Protein AF-A0A8T6M4G2-F1 (afdb_monomer_lite)

Radius of gyration: 35.16 Å; chains: 1; bounding box: 65×29×89 Å

Sequence (203 aa):
MITLGFVFIIIISFILHIFVYIFGGRGFEKTLTAVVIGMTPTAILGQIPLVGIFAGLYGLILEIVGVSKLHKFSIIRSIAVVLIPLIILGLIIGALIAATALLYLSSINSINELTSSTISIIDASCINGKITLIISNTGTSDIADGGIKVFIDGSLSDDYGTLDPINSQSNKVAVGITSYDSGKHIVTVTSSSNSEDRIVYCD

pLDDT: mean 86.44, std 9.25, range [54.62, 96.38]

Secondary structure (DSSP, 8-state):
-HHHHHHHHHHHHHHHHHHHHHTT---HHHHHHHHHHHHHHHHHHTTSTTHHHHHHHHHHHHHHHHHHHHHT--HHHHHHHHHHHHHHHHHHHHHHHHHHHHHHHHHHHHHHTS----EEEEEEEEETTEEEEEEEE-SSS-B-TT--EEEETTEEPGGG-SPPPB-TT-EEEEE-SSPPPSEEEEEEEE-SS-EEEEEEEE-

Foldseek 3Di:
DVVVVVVVLLVVLVLLVVLCVVVVFDDSVLSSVLSCQLCVLLVPQVVPPPSNVVSNVVSLVSSLVSSCVSRVNDSVSSCCSSVVSVVVVVVVVVVVVVVVVVVVVVVVVVVVVQQAQDKDWPDWEADQQKIKTKMFRCGPAKQAFPQKWKDKQNHTACQQPRPHIAGHRGIDMTIGPDGHDFAKIWIWMDGPHDIDIDIYGYD

Structure (mmCIF, N/CA/C/O backbone):
data_AF-A0A8T6M4G2-F1
#
_entry.id   AF-A0A8T6M4G2-F1
#
loop_
_atom_site.group_PDB
_atom_site.id
_atom_site.type_symbol
_atom_site.label_atom_id
_atom_site.label_alt_id
_atom_site.label_comp_id
_atom_site.label_asym_id
_atom_site.label_entity_id
_atom_site.label_seq_id
_atom_site.pdbx_PDB_ins_code
_atom_site.Cartn_x
_atom_site.Cartn_y
_atom_site.Cartn_z
_atom_site.occupancy
_atom_site.B_iso_or_equiv
_atom_site.auth_seq_id
_atom_site.auth_comp_id
_atom_site.auth_asym_id
_atom_site.auth_atom_id
_atom_site.pdbx_PDB_model_num
ATOM 1 N N . MET A 1 1 ? -7.392 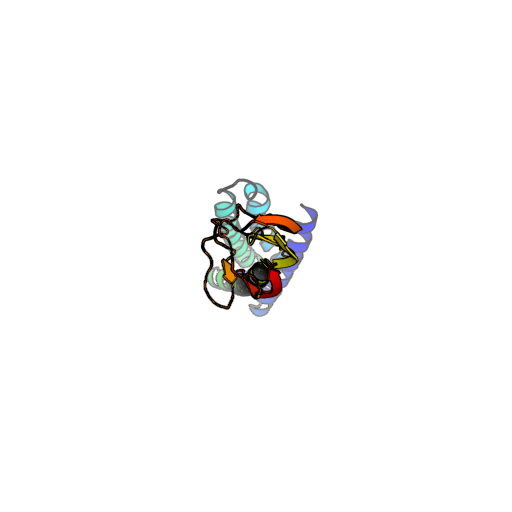18.427 11.007 1.00 59.84 1 MET A N 1
ATOM 2 C CA . MET A 1 1 ? -7.176 17.035 11.468 1.00 59.84 1 MET A CA 1
ATOM 3 C C . MET A 1 1 ? -8.091 16.605 12.625 1.00 59.84 1 MET A C 1
ATOM 5 O O . MET A 1 1 ? -8.190 15.414 12.863 1.00 59.84 1 MET A O 1
ATOM 9 N N . ILE A 1 2 ? -8.802 17.516 13.314 1.00 58.97 2 ILE A N 1
ATOM 10 C CA . ILE A 1 2 ? -9.683 17.154 14.449 1.00 58.97 2 ILE A CA 1
ATOM 11 C C . ILE A 1 2 ? -11.100 16.739 13.991 1.00 58.97 2 ILE A C 1
ATOM 13 O O . ILE A 1 2 ? -11.679 15.807 14.537 1.00 58.97 2 ILE A O 1
ATOM 17 N N . THR A 1 3 ? -11.640 17.350 12.931 1.00 56.69 3 THR A N 1
ATOM 18 C CA . THR A 1 3 ? -12.984 17.039 12.395 1.00 56.69 3 THR A CA 1
ATOM 19 C C . THR A 1 3 ? -13.111 15.618 11.840 1.00 56.69 3 THR A C 1
ATOM 21 O O . THR A 1 3 ? -14.126 14.966 12.071 1.00 56.69 3 THR A O 1
ATOM 24 N N . LEU A 1 4 ? -12.067 15.103 11.179 1.00 60.84 4 LEU A N 1
ATOM 25 C CA . LEU A 1 4 ? -12.034 13.719 10.685 1.00 60.84 4 LEU A CA 1
ATOM 26 C C . LEU A 1 4 ? -12.082 12.699 11.841 1.00 60.84 4 LEU A C 1
ATOM 28 O O . LEU A 1 4 ? -12.707 11.649 11.717 1.00 60.84 4 LEU A O 1
ATOM 32 N N . GLY A 1 5 ? -11.474 13.036 12.986 1.00 75.12 5 GLY A N 1
ATOM 33 C CA . GLY A 1 5 ? -11.445 12.181 14.174 1.00 75.12 5 GLY A CA 1
ATOM 34 C C . GLY A 1 5 ? -12.822 11.976 14.805 1.00 75.12 5 GLY A C 1
ATOM 35 O O . GLY A 1 5 ? -13.145 10.863 15.208 1.00 75.12 5 GLY A O 1
ATOM 36 N N . PHE A 1 6 ? -13.673 13.006 14.823 1.00 82.25 6 PHE A N 1
ATOM 37 C CA . PHE A 1 6 ? -15.031 12.894 15.372 1.00 82.25 6 PHE A CA 1
ATOM 38 C C . PHE A 1 6 ? -15.922 11.950 14.563 1.00 82.25 6 PHE A C 1
ATOM 40 O O . PHE A 1 6 ? -16.613 11.113 15.142 1.00 82.25 6 PHE A O 1
ATOM 47 N N . VAL A 1 7 ? -15.874 12.041 13.230 1.00 87.56 7 VAL A N 1
ATOM 48 C CA . VAL A 1 7 ? -16.623 11.128 12.352 1.00 87.56 7 VAL A CA 1
ATOM 49 C C . VAL A 1 7 ? -16.155 9.688 12.571 1.00 87.56 7 VAL A C 1
ATOM 51 O O . VAL A 1 7 ? -16.970 8.776 12.700 1.00 87.56 7 VAL A O 1
ATOM 54 N N . PHE A 1 8 ? -14.843 9.491 12.692 1.00 85.31 8 PHE A N 1
ATOM 55 C CA . PHE A 1 8 ? -14.253 8.175 12.906 1.00 85.31 8 PHE A CA 1
ATOM 56 C C . PHE A 1 8 ? -14.655 7.551 14.251 1.00 85.31 8 PHE A C 1
ATOM 58 O O . PHE A 1 8 ? -15.010 6.374 14.291 1.00 85.31 8 PHE A O 1
ATOM 65 N N . ILE A 1 9 ? -14.698 8.342 15.332 1.00 90.38 9 ILE A N 1
ATOM 66 C CA . ILE A 1 9 ? -15.181 7.899 16.652 1.00 90.38 9 ILE A CA 1
ATOM 67 C C . ILE A 1 9 ? -16.617 7.372 16.562 1.00 90.38 9 ILE A C 1
ATOM 69 O O . ILE A 1 9 ? -16.923 6.328 17.138 1.00 90.38 9 ILE A O 1
ATOM 73 N N . ILE A 1 10 ? -17.499 8.062 15.832 1.00 92.31 10 ILE A N 1
ATOM 74 C CA . ILE A 1 10 ? -18.898 7.642 15.675 1.00 92.31 10 ILE A CA 1
ATOM 75 C C . ILE A 1 10 ? -18.979 6.320 14.903 1.00 92.31 10 ILE A C 1
ATOM 77 O O . ILE A 1 10 ? -19.685 5.410 15.337 1.00 92.31 10 ILE A O 1
ATOM 81 N N . ILE A 1 11 ? -18.232 6.189 13.803 1.00 92.50 11 ILE A N 1
ATOM 82 C CA . ILE A 1 11 ? -18.207 4.966 12.985 1.00 92.50 11 ILE A CA 1
ATOM 83 C C . ILE A 1 11 ? -17.685 3.778 13.801 1.00 92.50 11 ILE A C 1
ATOM 85 O O . ILE A 1 11 ? -18.340 2.737 13.842 1.00 92.50 11 ILE A O 1
ATOM 89 N N . ILE A 1 12 ? -16.555 3.933 14.502 1.00 90.94 12 ILE A N 1
ATOM 90 C CA . ILE A 1 12 ? -16.005 2.880 15.371 1.00 90.94 12 ILE A CA 1
ATOM 91 C C . ILE A 1 12 ? -17.000 2.515 16.465 1.00 90.94 12 ILE A C 1
ATOM 93 O O . ILE A 1 12 ? -17.257 1.335 16.691 1.00 90.94 12 ILE A O 1
ATOM 97 N N . SER A 1 13 ? -17.597 3.514 17.117 1.00 93.75 13 SER A N 1
ATOM 98 C CA . SER A 1 13 ? -18.584 3.280 18.172 1.00 93.75 13 SER A CA 1
ATOM 99 C C . SER A 1 13 ? -19.785 2.507 17.652 1.00 93.75 13 SER A C 1
ATOM 101 O O . SER A 1 13 ? -20.299 1.645 18.356 1.00 93.75 13 SER A O 1
ATOM 103 N N . PHE A 1 14 ? -20.223 2.781 16.422 1.00 95.56 14 PHE A N 1
ATOM 104 C CA . PHE A 1 14 ? -21.317 2.057 15.787 1.00 95.56 14 PHE A CA 1
ATOM 105 C C . PHE A 1 14 ? -20.944 0.604 15.501 1.00 95.56 14 PHE A C 1
ATOM 107 O O . PHE A 1 14 ? -21.685 -0.298 15.890 1.00 95.56 14 PHE A O 1
ATOM 114 N N . ILE A 1 15 ? -19.771 0.368 14.908 1.00 94.00 15 ILE A N 1
ATOM 115 C CA . ILE A 1 15 ? -19.264 -0.984 14.644 1.00 94.00 15 ILE A CA 1
ATOM 116 C C . ILE A 1 15 ? -19.148 -1.760 15.956 1.00 94.00 15 ILE A C 1
ATOM 118 O O . ILE A 1 15 ? -19.744 -2.825 16.084 1.00 94.00 15 ILE A O 1
ATOM 122 N N . LEU A 1 16 ? -18.465 -1.210 16.962 1.00 94.12 16 LEU A N 1
ATOM 123 C CA . LEU A 1 16 ? -18.336 -1.844 18.272 1.00 94.12 16 LEU A CA 1
ATOM 124 C C . LEU A 1 16 ? -19.707 -2.084 18.916 1.00 94.12 16 LEU A C 1
ATOM 126 O O . LEU A 1 16 ? -19.918 -3.129 19.532 1.00 94.12 16 LEU A O 1
ATOM 130 N N . HIS A 1 17 ? -20.663 -1.165 18.746 1.00 96.06 17 HIS A N 1
ATOM 131 C CA . HIS A 1 17 ? -22.004 -1.324 19.300 1.00 96.06 17 HIS A CA 1
ATOM 132 C C . HIS A 1 17 ? -22.750 -2.514 18.702 1.00 96.06 17 HIS A C 1
ATOM 134 O O . HIS A 1 17 ? -23.480 -3.174 19.436 1.00 96.06 17 HIS A O 1
ATOM 140 N N . ILE A 1 18 ? -22.538 -2.841 17.423 1.00 95.75 18 ILE A N 1
ATOM 141 C CA . ILE A 1 18 ? -23.098 -4.057 16.815 1.00 95.75 18 ILE A CA 1
ATOM 142 C C . ILE A 1 18 ? -22.615 -5.293 17.584 1.00 95.75 18 ILE A C 1
ATOM 144 O O . ILE A 1 18 ? -23.429 -6.125 17.986 1.00 95.75 18 ILE A O 1
ATOM 148 N N . PHE A 1 19 ? -21.316 -5.389 17.879 1.00 94.31 19 PHE A N 1
ATOM 149 C CA . PHE A 1 19 ? -20.768 -6.507 18.653 1.00 94.31 19 PHE A CA 1
ATOM 150 C C . PHE A 1 19 ? -21.257 -6.484 20.101 1.00 94.31 19 PHE A C 1
ATOM 152 O O . PHE A 1 19 ? -21.740 -7.493 20.603 1.00 94.31 19 PHE A O 1
ATOM 159 N N . VAL A 1 20 ? -21.249 -5.331 20.767 1.00 94.62 20 VAL A N 1
ATOM 160 C CA . VAL A 1 20 ? -21.836 -5.186 22.108 1.00 94.62 20 VAL A CA 1
ATOM 161 C C . VAL A 1 20 ? -23.294 -5.662 22.123 1.00 94.62 20 VAL A C 1
ATOM 163 O O . VAL A 1 20 ? -23.687 -6.381 23.041 1.00 94.62 20 VAL A O 1
ATOM 166 N N . TYR A 1 21 ? -24.084 -5.312 21.105 1.00 95.38 21 TYR A N 1
ATOM 167 C CA . TYR A 1 21 ? -25.490 -5.685 20.976 1.00 95.38 21 TYR A CA 1
ATOM 168 C C . TYR A 1 21 ? -25.682 -7.194 20.791 1.00 95.38 21 TYR A C 1
ATOM 170 O O . TYR A 1 21 ? -26.561 -7.769 21.443 1.00 95.38 21 TYR A O 1
ATOM 178 N N . ILE A 1 22 ? -24.850 -7.833 19.958 1.00 94.12 22 ILE A N 1
ATOM 179 C CA . ILE A 1 22 ? -24.818 -9.295 19.760 1.00 94.12 22 ILE A CA 1
ATOM 180 C C . ILE A 1 22 ? -24.512 -10.001 21.081 1.00 94.12 22 ILE A C 1
ATOM 182 O O . ILE A 1 22 ? -25.173 -10.968 21.451 1.00 94.12 22 ILE A O 1
ATOM 186 N N . PHE A 1 23 ? -23.570 -9.463 21.851 1.00 92.69 23 PHE A N 1
ATOM 187 C CA . PHE A 1 23 ? -23.239 -9.956 23.181 1.00 92.69 23 PHE A CA 1
ATOM 188 C C . PHE A 1 23 ? -24.207 -9.439 24.259 1.00 92.69 23 PHE A C 1
ATOM 190 O O . PHE A 1 23 ? -23.864 -9.466 25.434 1.00 92.69 23 PHE A O 1
ATOM 197 N N . GLY A 1 24 ? -25.423 -9.004 23.916 1.00 90.69 24 GLY A N 1
ATOM 198 C CA . GLY A 1 24 ? -26.496 -8.694 24.872 1.00 90.69 24 GLY A CA 1
ATOM 199 C C . GLY A 1 24 ? -26.387 -7.343 25.589 1.00 90.69 24 GLY A C 1
ATOM 200 O O . GLY A 1 24 ? -27.171 -7.065 26.494 1.00 90.69 24 GLY A O 1
ATOM 201 N N . GLY A 1 25 ? -25.440 -6.495 25.200 1.00 91.88 25 GLY A N 1
ATOM 202 C CA . GLY A 1 25 ? -25.298 -5.130 25.696 1.00 91.88 25 GLY A CA 1
ATOM 203 C C . GLY A 1 25 ? -26.322 -4.199 25.053 1.00 91.88 25 GLY A C 1
ATOM 204 O O . GLY A 1 25 ? -26.882 -4.484 23.988 1.00 91.88 25 GLY A O 1
ATOM 205 N N . ARG A 1 26 ? -26.618 -3.083 25.721 1.00 92.81 26 ARG A N 1
ATOM 206 C CA . ARG A 1 26 ? -27.645 -2.119 25.298 1.00 92.81 26 ARG A CA 1
ATOM 207 C C . ARG A 1 26 ? -27.213 -0.697 25.636 1.00 92.81 26 ARG A C 1
ATOM 209 O O . ARG A 1 26 ? -26.553 -0.469 26.647 1.00 92.81 26 ARG A O 1
ATOM 216 N N . GLY A 1 27 ? -27.641 0.253 24.809 1.00 93.81 27 GLY A N 1
ATOM 217 C CA . GLY A 1 27 ? -27.322 1.674 24.949 1.00 93.81 27 GLY A CA 1
ATOM 218 C C . GLY A 1 27 ? -26.096 2.065 24.127 1.00 93.81 27 GLY A C 1
ATOM 219 O O . GLY A 1 27 ? -24.959 1.753 24.488 1.00 93.81 27 GLY A O 1
ATOM 220 N N . PHE A 1 28 ? -26.332 2.762 23.017 1.00 93.69 28 PHE A N 1
ATOM 221 C CA . PHE A 1 28 ? -25.272 3.263 22.145 1.00 93.69 28 PHE A CA 1
ATOM 222 C C . PHE A 1 28 ? -24.381 4.284 22.867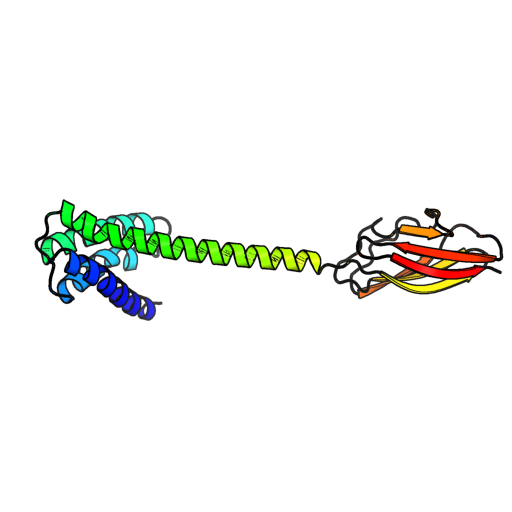 1.00 93.69 28 PHE A C 1
ATOM 224 O O . PHE A 1 28 ? -23.162 4.170 22.811 1.00 93.69 28 PHE A O 1
ATOM 231 N N . GLU A 1 29 ? -24.973 5.185 23.656 1.00 95.06 29 GLU A N 1
ATOM 232 C CA . GLU A 1 29 ? -24.264 6.210 24.443 1.00 95.06 29 GLU A CA 1
ATOM 233 C C . GLU A 1 29 ? -23.190 5.629 25.371 1.00 95.06 29 GLU A C 1
ATOM 235 O O . GLU A 1 29 ? -22.112 6.200 25.534 1.00 95.06 29 GLU A O 1
ATOM 240 N N . LYS A 1 30 ? -23.448 4.444 25.935 1.00 95.38 30 LYS A N 1
ATOM 241 C CA . LYS A 1 30 ? -22.484 3.715 26.767 1.00 95.38 30 LYS A CA 1
ATOM 242 C C . LYS A 1 30 ? -21.292 3.216 25.961 1.00 95.38 30 LYS A C 1
ATOM 244 O O . LYS A 1 30 ? -20.167 3.223 26.444 1.00 95.38 30 LYS A O 1
ATOM 249 N N . THR A 1 31 ? -21.546 2.777 24.733 1.00 94.38 31 THR A N 1
ATOM 250 C CA . THR A 1 31 ? -20.499 2.297 23.824 1.00 94.38 31 THR A CA 1
ATOM 251 C C . THR A 1 31 ? -19.669 3.469 23.319 1.00 94.38 31 THR A C 1
ATOM 253 O O . THR A 1 31 ? -18.449 3.422 23.395 1.00 94.38 31 THR A O 1
ATOM 256 N N . LEU A 1 32 ? -20.329 4.558 22.922 1.00 95.38 32 LEU A N 1
ATOM 257 C CA . LEU A 1 32 ? -19.679 5.804 22.533 1.00 95.38 32 LEU A CA 1
ATOM 258 C C . LEU A 1 32 ? -18.796 6.356 23.661 1.00 95.38 32 LEU A C 1
ATOM 260 O O . LEU A 1 32 ? -17.639 6.686 23.428 1.00 95.38 32 LEU A O 1
ATOM 264 N N . THR A 1 33 ? -19.301 6.386 24.898 1.00 94.19 33 THR A N 1
ATOM 265 C CA . THR A 1 33 ? -18.516 6.809 26.069 1.00 94.19 33 THR A CA 1
ATOM 266 C C . THR A 1 33 ? -17.284 5.925 26.276 1.00 94.19 33 THR A C 1
ATOM 268 O O . THR A 1 33 ? -16.197 6.446 26.519 1.00 94.19 33 THR A O 1
ATOM 271 N N . ALA A 1 34 ? -17.421 4.600 26.149 1.00 94.75 34 ALA A N 1
ATOM 272 C CA . ALA A 1 34 ? -16.288 3.683 26.276 1.00 94.75 34 ALA A CA 1
ATOM 273 C C . ALA A 1 34 ? -15.206 3.948 25.213 1.00 94.75 34 ALA A C 1
ATOM 275 O O . ALA A 1 34 ? -14.028 4.025 25.557 1.00 94.75 34 ALA A O 1
ATOM 276 N N . VAL A 1 35 ? -15.610 4.151 23.955 1.00 94.12 35 VAL A N 1
ATOM 277 C CA . VAL A 1 35 ? -14.697 4.440 22.837 1.00 94.12 35 VAL A CA 1
ATOM 278 C C . VAL A 1 35 ? -14.003 5.786 23.024 1.00 94.12 35 VAL A C 1
ATOM 280 O O . VAL A 1 35 ? -12.787 5.872 22.887 1.00 94.12 35 VAL A O 1
ATOM 283 N N . VAL A 1 36 ? -14.735 6.839 23.399 1.00 93.44 36 VAL A N 1
ATOM 284 C CA . VAL A 1 36 ? -14.149 8.171 23.635 1.00 93.44 36 VAL A CA 1
ATOM 285 C C . VAL A 1 36 ? -13.090 8.118 24.739 1.00 93.44 36 VAL A C 1
ATOM 287 O O . VAL A 1 36 ? -11.994 8.656 24.568 1.00 93.44 36 VAL A O 1
ATOM 290 N N . ILE A 1 37 ? -13.376 7.426 25.847 1.00 92.12 37 ILE A N 1
ATOM 291 C CA . ILE A 1 37 ? -12.414 7.253 26.944 1.00 92.12 37 ILE A CA 1
ATOM 292 C C . ILE A 1 37 ? -11.189 6.460 26.467 1.00 92.12 37 ILE A C 1
ATOM 294 O O . ILE A 1 37 ? -10.062 6.855 26.760 1.00 92.12 37 ILE A O 1
ATOM 298 N N . GLY A 1 38 ? -11.396 5.387 25.698 1.00 90.94 38 GLY A N 1
ATOM 299 C CA . GLY A 1 38 ? -10.314 4.577 25.136 1.00 90.94 38 GLY A CA 1
ATOM 300 C C . GLY A 1 38 ? -9.426 5.335 24.146 1.00 90.94 38 GLY A C 1
ATOM 301 O O . GLY A 1 38 ? -8.213 5.164 24.149 1.00 90.94 38 GLY A O 1
ATOM 302 N N . MET A 1 39 ? -9.994 6.234 23.341 1.00 89.50 39 MET A N 1
ATOM 303 C CA . MET A 1 39 ? -9.246 6.995 22.333 1.00 89.50 39 MET A CA 1
ATOM 304 C C . MET A 1 39 ? -8.530 8.229 22.893 1.00 89.50 39 MET A C 1
ATOM 306 O O . MET A 1 39 ? -7.608 8.743 22.258 1.00 89.50 39 MET A O 1
ATOM 310 N N . THR A 1 40 ? -8.919 8.710 24.077 1.00 89.88 40 THR A N 1
ATOM 311 C CA . THR A 1 40 ? -8.365 9.938 24.675 1.00 89.88 40 THR A CA 1
ATOM 312 C C . THR A 1 40 ? -6.834 9.903 24.834 1.00 89.88 40 THR A C 1
ATOM 314 O O . THR A 1 40 ? -6.183 10.865 24.416 1.00 89.88 40 THR A O 1
ATOM 317 N N . PRO A 1 41 ? -6.209 8.823 25.355 1.00 87.94 41 PRO A N 1
ATOM 318 C CA . PRO A 1 41 ? -4.754 8.743 25.456 1.00 87.94 41 PRO A CA 1
ATOM 319 C C . PRO A 1 41 ? -4.064 8.890 24.100 1.00 87.94 41 PRO A C 1
ATOM 321 O O . PRO A 1 41 ? -3.104 9.645 23.985 1.00 87.94 41 PRO A O 1
ATOM 324 N N . THR A 1 42 ? -4.559 8.223 23.055 1.00 86.81 42 THR A N 1
ATOM 325 C CA . THR A 1 42 ? -3.967 8.290 21.711 1.00 86.81 42 THR A CA 1
ATOM 326 C C . THR A 1 42 ? -4.214 9.642 21.044 1.00 86.81 42 THR A C 1
ATOM 328 O O . THR A 1 42 ? -3.346 10.132 20.330 1.00 86.81 42 THR A O 1
ATOM 331 N N . ALA A 1 43 ? -5.349 10.292 21.307 1.00 85.62 43 ALA A N 1
ATOM 332 C CA . ALA A 1 43 ? -5.635 11.624 20.777 1.00 85.62 43 ALA A CA 1
ATOM 333 C C . ALA A 1 43 ? -4.664 12.694 21.310 1.00 85.62 43 ALA A C 1
ATOM 335 O O . ALA A 1 43 ? -4.302 13.609 20.574 1.00 85.62 43 ALA A O 1
ATOM 336 N N . ILE A 1 44 ? -4.230 12.566 22.568 1.00 87.44 44 ILE A N 1
ATOM 337 C CA . ILE A 1 44 ? -3.332 13.528 23.227 1.00 87.44 44 ILE A CA 1
ATOM 338 C C . ILE A 1 44 ? -1.863 13.129 23.042 1.00 87.44 44 ILE A C 1
ATOM 340 O O . ILE A 1 44 ? -1.036 13.942 22.639 1.00 87.44 44 ILE A O 1
ATOM 344 N N . LEU A 1 45 ? -1.527 11.872 23.335 1.00 87.50 45 LEU A N 1
ATOM 345 C CA . LEU A 1 45 ? -0.147 11.381 23.392 1.00 87.50 45 LEU A CA 1
ATOM 346 C C . LEU A 1 45 ? 0.318 10.734 22.081 1.00 87.50 45 LEU A C 1
ATOM 348 O O . LEU A 1 45 ? 1.513 10.519 21.895 1.00 87.50 45 LEU A O 1
ATOM 352 N N . GLY A 1 46 ? -0.601 10.433 21.159 1.00 81.81 46 GLY A N 1
ATOM 353 C CA . GLY A 1 46 ? -0.293 9.776 19.884 1.00 81.81 46 GLY A CA 1
ATOM 354 C C . GLY A 1 46 ? 0.526 10.623 18.917 1.00 81.81 46 GLY A C 1
ATOM 355 O O . GLY A 1 46 ? 1.121 10.078 17.994 1.00 81.81 46 GLY A O 1
ATOM 356 N N . GLN A 1 47 ? 0.597 11.938 19.138 1.00 85.44 47 GLN A N 1
ATOM 357 C CA . GLN A 1 47 ? 1.432 12.829 18.332 1.00 85.44 47 GLN A CA 1
ATOM 358 C C . GLN A 1 47 ? 2.921 12.729 18.672 1.00 85.44 47 GLN A C 1
ATOM 360 O O . GLN A 1 47 ? 3.752 13.155 17.875 1.00 85.44 47 GLN A O 1
ATOM 365 N N . ILE A 1 48 ? 3.269 12.169 19.835 1.00 86.94 48 ILE A N 1
ATOM 366 C CA . ILE A 1 48 ? 4.659 11.983 20.239 1.00 86.94 48 ILE A CA 1
ATOM 367 C C . ILE A 1 48 ? 5.148 10.645 19.654 1.00 86.94 48 ILE A C 1
ATOM 369 O O . ILE A 1 48 ? 4.598 9.590 20.003 1.00 86.94 48 ILE A O 1
ATOM 373 N N . PRO A 1 49 ? 6.180 10.651 18.786 1.00 77.38 49 PRO A N 1
ATOM 374 C CA . PRO A 1 49 ? 6.775 9.427 18.254 1.00 77.38 49 PRO A CA 1
ATOM 375 C C . PRO A 1 49 ? 7.171 8.476 19.394 1.00 77.38 49 PRO A C 1
ATOM 377 O O . PRO A 1 49 ? 7.659 8.923 20.429 1.00 77.38 49 PRO A O 1
ATOM 380 N N . LEU A 1 50 ? 6.942 7.169 19.220 1.00 82.75 50 LEU A N 1
ATOM 381 C CA . LEU A 1 50 ? 7.111 6.091 20.220 1.00 82.75 50 LEU A CA 1
ATOM 382 C C . LEU A 1 50 ? 6.076 6.069 21.361 1.00 82.75 50 LEU A C 1
ATOM 384 O O . LEU A 1 50 ? 5.550 5.000 21.672 1.00 82.75 50 LEU A O 1
ATOM 388 N N . VAL A 1 51 ? 5.723 7.212 21.956 1.00 88.94 51 VAL A N 1
ATOM 389 C CA . VAL A 1 51 ? 4.743 7.261 23.066 1.00 88.94 51 VAL A CA 1
ATOM 390 C C . VAL A 1 51 ? 3.341 6.873 22.594 1.00 88.94 51 VAL A C 1
ATOM 392 O O . VAL A 1 51 ? 2.586 6.251 23.343 1.00 88.94 51 VAL A O 1
ATOM 395 N N . GLY A 1 52 ? 3.013 7.147 21.329 1.00 85.94 52 GLY A N 1
ATOM 396 C CA . GLY A 1 52 ? 1.730 6.765 20.743 1.00 85.94 52 GLY A CA 1
ATOM 397 C C . GLY A 1 52 ? 1.412 5.268 20.823 1.00 85.94 52 GLY A C 1
ATOM 398 O O . GLY A 1 52 ? 0.245 4.911 20.981 1.00 85.94 52 GLY A O 1
ATOM 399 N N . ILE A 1 53 ? 2.426 4.392 20.806 1.00 86.44 53 ILE A N 1
ATOM 400 C CA . ILE A 1 53 ? 2.230 2.937 20.925 1.00 86.44 53 ILE A CA 1
ATOM 401 C C . ILE A 1 53 ? 1.717 2.589 22.326 1.00 86.44 53 ILE A C 1
ATOM 403 O O . ILE A 1 53 ? 0.702 1.907 22.475 1.00 86.44 53 ILE A O 1
ATOM 407 N N . PHE A 1 54 ? 2.378 3.109 23.360 1.00 91.50 54 PHE A N 1
ATOM 408 C CA . PHE A 1 54 ? 1.966 2.903 24.749 1.00 91.50 54 PHE A CA 1
ATOM 409 C C . PHE A 1 54 ? 0.608 3.549 25.039 1.00 91.50 54 PHE A C 1
ATOM 411 O O . PHE A 1 54 ? -0.218 2.958 25.733 1.00 91.50 54 PHE A O 1
ATOM 418 N N . ALA A 1 55 ? 0.344 4.720 24.454 1.00 90.88 55 ALA A N 1
ATOM 419 C CA . ALA A 1 55 ? -0.950 5.383 24.546 1.00 90.88 55 ALA A CA 1
ATOM 420 C C . ALA A 1 55 ? -2.075 4.542 23.921 1.00 90.88 55 ALA A C 1
ATOM 422 O O . ALA A 1 55 ? -3.152 4.450 24.502 1.00 90.88 55 ALA A O 1
ATOM 423 N N . GLY A 1 56 ? -1.823 3.887 22.782 1.00 88.75 56 GLY A N 1
ATOM 424 C CA . GLY A 1 56 ? -2.768 2.959 22.154 1.00 88.75 56 GLY A CA 1
ATOM 425 C C . GLY A 1 56 ? -3.049 1.722 23.008 1.00 88.75 56 GLY A C 1
ATOM 426 O O . GLY A 1 56 ? -4.208 1.370 23.214 1.00 88.75 56 GLY A O 1
ATOM 427 N N . LEU A 1 57 ? -2.008 1.098 23.572 1.00 92.19 57 LEU A N 1
ATOM 428 C CA . LEU A 1 57 ? -2.172 -0.054 24.469 1.00 92.19 57 LEU A CA 1
ATOM 429 C C . LEU A 1 57 ? -2.970 0.309 25.727 1.00 92.19 57 LEU A C 1
ATOM 431 O O . LEU A 1 57 ? -3.878 -0.421 26.121 1.00 92.19 57 LEU A O 1
ATOM 435 N N . TYR A 1 58 ? -2.666 1.454 26.340 1.00 93.69 58 TYR A N 1
ATOM 436 C CA . TYR A 1 58 ? -3.415 1.943 27.494 1.00 93.69 58 TYR A CA 1
ATOM 437 C C . TYR A 1 58 ? -4.863 2.298 27.130 1.00 93.69 58 TYR A C 1
ATOM 439 O O . TYR A 1 58 ? -5.788 1.957 27.867 1.00 93.69 58 TYR A O 1
ATOM 447 N N . GLY A 1 59 ? -5.069 2.912 25.964 1.00 93.94 59 GLY A N 1
ATOM 448 C CA . GLY A 1 59 ? -6.389 3.204 25.415 1.00 93.94 59 GLY A CA 1
ATOM 449 C C . GLY A 1 59 ? -7.252 1.956 25.239 1.00 93.94 59 GLY A C 1
ATOM 450 O O . GLY A 1 59 ? -8.401 1.937 25.676 1.00 93.94 59 GLY A O 1
ATOM 451 N N . LEU A 1 60 ? -6.674 0.871 24.718 1.00 93.88 60 LEU A N 1
ATOM 452 C CA . LEU A 1 60 ? -7.363 -0.414 24.575 1.00 93.88 60 LEU A CA 1
ATOM 453 C C . LEU A 1 60 ? -7.798 -0.991 25.932 1.00 93.88 60 LEU A C 1
ATOM 455 O O . LEU A 1 60 ? -8.912 -1.495 26.074 1.00 93.88 60 LEU A O 1
ATOM 459 N N . ILE A 1 61 ? -6.943 -0.888 26.955 1.00 95.31 61 ILE A N 1
ATOM 460 C CA . ILE A 1 61 ? -7.290 -1.314 28.319 1.00 95.31 61 ILE A CA 1
ATOM 461 C C . ILE A 1 61 ? -8.468 -0.487 28.847 1.00 95.31 61 ILE A C 1
ATOM 463 O O . ILE A 1 61 ? -9.422 -1.050 29.391 1.00 95.31 61 ILE A O 1
ATOM 467 N N . LEU A 1 62 ? -8.428 0.837 28.674 1.00 95.88 62 LEU A N 1
ATOM 468 C CA . LEU A 1 62 ? -9.514 1.725 29.086 1.00 95.88 62 LEU A CA 1
ATOM 469 C C . LEU A 1 62 ? -10.822 1.428 28.352 1.00 95.88 62 LEU A C 1
ATOM 471 O O . LEU A 1 62 ? -11.879 1.452 28.982 1.00 95.88 62 LEU A O 1
ATOM 475 N N . GLU A 1 63 ? -10.765 1.103 27.064 1.00 94.62 63 GLU A N 1
ATOM 476 C CA . GLU A 1 63 ? -11.933 0.727 26.271 1.00 94.62 63 GLU A CA 1
ATOM 477 C C . GLU A 1 63 ? -12.569 -0.569 26.796 1.00 94.62 63 GLU A C 1
ATOM 479 O O . GLU A 1 63 ? -13.771 -0.604 27.067 1.00 94.62 63 GLU A O 1
ATOM 484 N N . ILE A 1 64 ? -11.765 -1.607 27.059 1.00 96.00 64 ILE A N 1
ATOM 485 C CA . ILE A 1 64 ? -12.230 -2.881 27.638 1.00 96.00 64 ILE A CA 1
ATOM 486 C C . ILE A 1 64 ? -12.879 -2.655 29.010 1.00 96.00 64 ILE A C 1
ATOM 488 O O . ILE A 1 64 ? -13.965 -3.178 29.292 1.00 96.00 64 ILE A O 1
ATOM 492 N N . VAL A 1 65 ? -12.236 -1.859 29.871 1.00 96.38 65 VAL A N 1
ATOM 493 C CA . VAL A 1 65 ? -12.763 -1.515 31.200 1.00 96.38 65 VAL A CA 1
ATOM 494 C C . VAL A 1 65 ? -14.044 -0.686 31.081 1.00 96.38 65 VAL A C 1
ATOM 496 O O . VAL A 1 65 ? -15.000 -0.935 31.819 1.00 96.38 65 VAL A O 1
ATOM 499 N N . GLY A 1 66 ? -14.095 0.259 30.142 1.00 94.62 66 GLY A N 1
ATOM 500 C CA . GLY A 1 66 ? -15.266 1.078 29.843 1.00 94.62 66 GLY A CA 1
ATOM 501 C C . GLY A 1 66 ? -16.453 0.220 29.417 1.00 94.62 66 GLY A C 1
ATOM 502 O O . GLY A 1 66 ? -17.524 0.311 30.017 1.00 94.62 66 GLY A O 1
ATOM 503 N N . VAL A 1 67 ? -16.248 -0.691 28.462 1.00 95.25 67 VAL A N 1
ATOM 504 C CA . VAL A 1 67 ? -17.271 -1.649 28.019 1.00 95.25 67 VAL A CA 1
ATOM 505 C C . VAL A 1 67 ? -17.720 -2.542 29.178 1.00 95.25 67 VAL A C 1
ATOM 507 O O . VAL A 1 67 ? -18.921 -2.695 29.393 1.00 95.25 67 VAL A O 1
ATOM 510 N N . SER A 1 68 ? -16.787 -3.083 29.973 1.00 96.12 68 SER A N 1
ATOM 511 C CA . SER A 1 68 ? -17.110 -3.917 31.143 1.00 96.12 68 SER A CA 1
ATOM 512 C C . SER A 1 68 ? -18.001 -3.192 32.146 1.00 96.12 68 SER A C 1
ATOM 514 O O . SER A 1 68 ? -19.065 -3.701 32.501 1.00 96.12 68 SER A O 1
ATOM 516 N N . LYS A 1 69 ? -17.617 -1.983 32.564 1.00 95.69 69 LYS A N 1
ATOM 517 C CA . LYS A 1 69 ? -18.350 -1.231 33.587 1.00 95.69 69 LYS A CA 1
ATOM 518 C C . LYS A 1 69 ? -19.691 -0.708 33.076 1.00 95.69 69 LYS A C 1
ATOM 520 O O . LYS A 1 69 ? -20.696 -0.828 33.774 1.00 95.69 69 LYS A O 1
ATOM 525 N N . LEU A 1 70 ? -19.735 -0.157 31.862 1.00 94.88 70 LEU A N 1
ATOM 526 C CA . LEU A 1 70 ? -20.938 0.495 31.333 1.00 94.88 70 LEU A CA 1
ATOM 527 C C . LEU A 1 70 ? -22.005 -0.516 30.880 1.00 94.88 70 LEU A C 1
ATOM 529 O O . LEU A 1 70 ? -23.204 -0.292 31.101 1.00 94.88 70 LEU A O 1
ATOM 533 N N . HIS A 1 71 ? -21.584 -1.652 30.314 1.00 93.69 71 HIS A N 1
ATOM 534 C CA . HIS A 1 71 ? -22.480 -2.741 29.892 1.00 93.69 71 HIS A CA 1
ATOM 535 C C . HIS A 1 71 ? -22.629 -3.861 30.927 1.00 93.69 71 HIS A C 1
ATOM 537 O O . HIS A 1 71 ? -23.352 -4.821 30.677 1.00 93.69 71 HIS A O 1
ATOM 543 N N . LYS A 1 72 ? -22.010 -3.724 32.109 1.00 93.50 72 LYS A N 1
ATOM 544 C CA . LYS A 1 72 ? -22.039 -4.716 33.203 1.00 93.50 72 LYS A CA 1
ATOM 545 C C . LYS A 1 72 ? -21.595 -6.113 32.749 1.00 93.50 72 LYS A C 1
ATOM 547 O O . LYS A 1 72 ? -22.119 -7.132 33.196 1.00 93.50 72 LYS A O 1
ATOM 552 N N . PHE A 1 73 ? -20.638 -6.161 31.832 1.00 93.94 73 PHE A N 1
ATOM 553 C CA . PHE A 1 73 ? -20.034 -7.401 31.367 1.00 93.94 73 PHE A CA 1
ATOM 554 C C . PHE A 1 73 ? -18.885 -7.817 32.283 1.00 93.94 73 PHE A C 1
ATOM 556 O O . PHE A 1 73 ? -18.178 -6.972 32.836 1.00 93.94 73 PHE A O 1
ATOM 563 N N . SER A 1 74 ? -18.653 -9.127 32.400 1.00 95.44 74 SER A N 1
ATOM 564 C CA . SER A 1 74 ? -17.404 -9.631 32.973 1.00 95.44 74 SER A CA 1
ATOM 565 C C . SER A 1 74 ? -16.219 -9.199 32.103 1.00 95.44 74 SER A C 1
ATOM 567 O O . SER A 1 74 ? -16.358 -9.046 30.889 1.00 95.44 74 SER A O 1
ATOM 569 N N . ILE A 1 75 ? -15.040 -9.033 32.705 1.00 93.19 75 ILE A N 1
ATOM 570 C CA . ILE A 1 75 ? -13.825 -8.607 31.989 1.00 93.19 75 ILE A CA 1
ATOM 571 C C . ILE A 1 75 ? -13.525 -9.514 30.788 1.00 93.19 75 ILE A C 1
ATOM 573 O O . ILE A 1 75 ? -13.289 -9.012 29.696 1.00 93.19 75 ILE A O 1
ATOM 577 N N . ILE A 1 76 ? -13.626 -10.837 30.955 1.00 93.12 76 ILE A N 1
ATOM 578 C CA . ILE A 1 76 ? -13.390 -11.812 29.875 1.00 93.12 76 ILE A CA 1
ATOM 579 C C . ILE A 1 76 ? -14.369 -11.598 28.711 1.00 93.12 76 ILE A C 1
ATOM 581 O O . ILE A 1 76 ? -13.971 -11.623 27.548 1.00 93.12 76 ILE A O 1
ATOM 585 N N . ARG A 1 77 ? -15.646 -11.329 29.013 1.00 93.56 77 ARG A N 1
ATOM 586 C CA . ARG A 1 77 ? -16.655 -11.035 27.988 1.00 93.56 77 ARG A CA 1
ATOM 587 C C . ARG A 1 77 ? -16.342 -9.727 27.267 1.00 93.56 77 ARG A C 1
ATOM 589 O O . ARG A 1 77 ? -16.437 -9.685 26.048 1.00 93.56 77 ARG A O 1
ATOM 596 N N . SER A 1 78 ? -15.933 -8.684 27.987 1.00 94.81 78 SER A N 1
ATOM 597 C CA . SER A 1 78 ? -15.547 -7.408 27.374 1.00 94.81 78 SER A CA 1
ATOM 598 C C . SER A 1 78 ? -14.318 -7.522 26.483 1.00 94.81 78 SER A C 1
ATOM 600 O O . SER A 1 78 ? -14.299 -6.915 25.418 1.00 94.81 78 SER A O 1
ATOM 602 N N . ILE A 1 79 ? -13.326 -8.327 26.876 1.00 95.88 79 ILE A N 1
ATOM 603 C CA . ILE A 1 79 ? -12.154 -8.613 26.039 1.00 95.88 79 ILE A CA 1
ATOM 604 C C . ILE A 1 79 ? -12.608 -9.205 24.702 1.00 95.88 79 ILE A C 1
ATOM 606 O O . ILE A 1 79 ? -12.209 -8.706 23.656 1.00 95.88 79 ILE A O 1
ATOM 610 N N . ALA A 1 80 ? -13.486 -10.213 24.718 1.00 94.69 80 ALA A N 1
ATOM 611 C CA . ALA A 1 80 ? -14.006 -10.805 23.485 1.00 94.69 80 ALA A CA 1
ATOM 612 C C . ALA A 1 80 ? -14.780 -9.781 22.635 1.00 94.69 80 ALA A C 1
ATOM 614 O O . ALA A 1 80 ? -14.545 -9.669 21.435 1.00 94.69 80 ALA A O 1
ATOM 615 N N . VAL A 1 81 ? -15.660 -8.994 23.260 1.00 95.00 81 VAL A N 1
ATOM 616 C CA . VAL A 1 81 ? -16.488 -7.988 22.573 1.00 95.00 81 VAL A CA 1
ATOM 617 C C . VAL A 1 81 ? -15.655 -6.903 21.891 1.00 95.00 81 VAL A C 1
ATOM 619 O O . VAL A 1 81 ? -16.056 -6.433 20.832 1.00 95.00 81 VAL A O 1
ATOM 622 N N . VAL A 1 82 ? -14.520 -6.510 22.473 1.00 95.06 82 VAL A N 1
ATOM 623 C CA . VAL A 1 82 ? -13.633 -5.478 21.911 1.00 95.06 82 VAL A CA 1
ATOM 624 C C . VAL A 1 82 ? -12.638 -6.074 20.909 1.00 95.06 82 VAL A C 1
ATOM 626 O O . VAL A 1 82 ? -12.439 -5.518 19.832 1.00 95.06 82 VAL A O 1
ATOM 629 N N . LEU A 1 83 ? -12.027 -7.225 21.211 1.00 94.94 83 LEU A N 1
ATOM 630 C CA . LEU A 1 83 ? -10.981 -7.795 20.356 1.00 94.94 83 LEU A CA 1
ATOM 631 C C . LEU A 1 83 ? -11.519 -8.420 19.066 1.00 94.94 83 LEU A C 1
ATOM 633 O O . LEU A 1 83 ? -10.849 -8.331 18.043 1.00 94.94 83 LEU A O 1
ATOM 637 N N . ILE A 1 84 ? -12.710 -9.027 19.075 1.00 94.25 84 ILE A N 1
ATOM 638 C CA . ILE A 1 84 ? -13.301 -9.623 17.864 1.00 94.25 84 ILE A CA 1
ATOM 639 C C . ILE A 1 84 ? -13.466 -8.585 16.736 1.00 94.25 84 ILE A C 1
ATOM 641 O O . ILE A 1 84 ? -12.910 -8.813 15.658 1.00 94.25 84 ILE A O 1
ATOM 645 N N . PRO A 1 85 ? -14.166 -7.445 16.932 1.00 92.94 85 PRO A N 1
ATOM 646 C CA . PRO A 1 85 ? -14.264 -6.419 15.896 1.00 92.94 85 PRO A CA 1
ATOM 647 C C . PRO A 1 85 ? -12.903 -5.863 15.495 1.00 92.94 85 PRO A C 1
ATOM 649 O O . PRO A 1 85 ? -12.673 -5.640 14.309 1.00 92.94 85 PRO A O 1
ATOM 652 N N . LEU A 1 86 ? -12.000 -5.669 16.461 1.00 91.69 86 LEU A N 1
ATOM 653 C CA . LEU A 1 86 ? -10.668 -5.129 16.202 1.00 91.69 86 LEU A CA 1
ATOM 654 C C . LEU A 1 86 ? -9.856 -6.037 15.267 1.00 91.69 86 LEU A C 1
ATOM 656 O O . LEU A 1 86 ? -9.258 -5.550 14.310 1.00 91.69 86 LEU A O 1
ATOM 660 N N . ILE A 1 87 ? -9.874 -7.352 15.501 1.00 93.94 87 ILE A N 1
ATOM 661 C CA . ILE A 1 87 ? -9.176 -8.335 14.662 1.00 93.94 87 ILE A CA 1
ATOM 662 C C . ILE A 1 87 ? -9.809 -8.398 13.271 1.00 93.94 87 ILE A C 1
ATOM 664 O O . ILE A 1 87 ? -9.090 -8.343 12.277 1.00 93.94 87 ILE A O 1
ATOM 668 N N . ILE A 1 88 ? -11.142 -8.472 13.179 1.00 93.50 88 ILE A N 1
ATOM 669 C CA . ILE A 1 88 ? -11.845 -8.540 11.888 1.00 93.50 88 ILE A CA 1
ATOM 670 C C . ILE A 1 88 ? -11.547 -7.294 11.049 1.00 93.50 88 ILE A C 1
ATOM 672 O O . ILE A 1 88 ? -11.166 -7.406 9.884 1.00 93.50 88 ILE A O 1
ATOM 676 N N . LEU A 1 89 ? -11.680 -6.107 11.642 1.00 90.88 89 LEU A N 1
ATOM 677 C CA . LEU A 1 89 ? -11.428 -4.850 10.945 1.00 90.88 89 LEU A CA 1
ATOM 678 C C . LEU A 1 89 ? -9.948 -4.713 10.564 1.00 90.88 89 LEU A C 1
ATOM 680 O O . LEU A 1 89 ? -9.643 -4.301 9.446 1.00 90.88 89 LEU A O 1
ATOM 684 N N . GLY A 1 90 ? -9.036 -5.123 11.451 1.00 91.06 90 GLY A N 1
ATOM 685 C CA . GLY A 1 90 ? -7.600 -5.160 11.180 1.00 91.06 90 GLY A CA 1
ATOM 686 C C . GLY A 1 90 ? -7.237 -6.068 10.002 1.00 91.06 90 GLY A C 1
ATOM 687 O O . GLY A 1 90 ? -6.455 -5.663 9.145 1.00 91.06 90 GLY A O 1
ATOM 688 N N . LEU A 1 91 ? -7.847 -7.254 9.905 1.00 94.88 91 LEU A N 1
ATOM 689 C CA . LEU A 1 91 ? -7.642 -8.177 8.785 1.00 94.88 91 LEU A CA 1
ATOM 690 C C . LEU A 1 91 ? -8.172 -7.610 7.463 1.00 94.88 91 LEU A C 1
ATOM 692 O O . LEU A 1 91 ? -7.481 -7.697 6.450 1.00 94.88 91 LEU A O 1
ATOM 696 N N . ILE A 1 92 ? -9.361 -6.998 7.464 1.00 94.12 92 ILE A N 1
ATOM 697 C CA . ILE A 1 92 ? -9.945 -6.382 6.261 1.00 94.12 92 ILE A CA 1
ATOM 698 C C . ILE A 1 92 ? -9.061 -5.235 5.763 1.00 94.12 92 ILE A C 1
ATOM 700 O O . ILE A 1 92 ? -8.719 -5.186 4.583 1.00 94.12 92 ILE A O 1
ATOM 704 N N . ILE A 1 93 ? -8.655 -4.330 6.658 1.00 92.38 93 ILE A N 1
ATOM 705 C CA . ILE A 1 93 ? -7.789 -3.199 6.304 1.00 92.38 93 ILE A CA 1
ATOM 706 C C . ILE A 1 93 ? -6.424 -3.704 5.820 1.00 92.38 93 ILE A C 1
ATOM 708 O O . ILE A 1 93 ? -5.936 -3.240 4.792 1.00 92.38 93 ILE A O 1
ATOM 712 N N . GLY A 1 94 ? -5.833 -4.686 6.507 1.00 93.19 94 GLY A N 1
ATOM 713 C CA . GLY A 1 94 ? -4.567 -5.297 6.101 1.00 93.19 94 GLY A CA 1
ATOM 714 C C . GLY A 1 94 ? -4.635 -5.929 4.709 1.00 93.19 94 GLY A C 1
ATOM 715 O O . GLY A 1 94 ? -3.747 -5.699 3.890 1.00 93.19 94 GLY A O 1
ATOM 716 N N . ALA A 1 95 ? -5.714 -6.655 4.404 1.00 95.00 95 ALA A N 1
ATOM 717 C CA . ALA A 1 95 ? -5.935 -7.247 3.086 1.00 95.00 95 ALA A CA 1
ATOM 718 C C . ALA A 1 95 ? -6.102 -6.185 1.988 1.00 95.00 95 ALA A C 1
ATOM 720 O O . ALA A 1 95 ? -5.527 -6.327 0.911 1.00 95.00 95 ALA A O 1
ATOM 721 N N . LEU A 1 96 ? -6.838 -5.101 2.261 1.00 95.50 96 LEU A N 1
ATOM 722 C CA . LEU A 1 96 ? -7.005 -3.992 1.317 1.00 95.50 96 LEU A CA 1
ATOM 723 C C . LEU A 1 96 ? -5.676 -3.291 1.021 1.00 95.50 96 LEU A C 1
ATOM 725 O O . LEU A 1 96 ? -5.382 -3.026 -0.140 1.00 95.50 96 LEU A O 1
ATOM 729 N N . ILE A 1 97 ? -4.860 -3.034 2.047 1.00 95.88 97 ILE A N 1
ATOM 730 C CA . ILE A 1 97 ? -3.528 -2.433 1.881 1.00 95.88 97 ILE A CA 1
ATOM 731 C C . ILE A 1 97 ? -2.610 -3.363 1.081 1.00 95.88 97 ILE A C 1
ATOM 733 O O . ILE A 1 97 ? -1.906 -2.910 0.183 1.00 95.88 97 ILE A O 1
ATOM 737 N N . ALA A 1 98 ? -2.622 -4.666 1.369 1.00 94.19 98 ALA A N 1
ATOM 738 C CA . ALA A 1 98 ? -1.827 -5.631 0.617 1.00 94.19 98 ALA A CA 1
ATOM 739 C C . ALA A 1 98 ? -2.257 -5.689 -0.858 1.00 94.19 98 ALA A C 1
ATOM 741 O O . ALA A 1 98 ? -1.411 -5.663 -1.748 1.00 94.19 98 ALA A O 1
ATOM 742 N N . ALA A 1 99 ? -3.565 -5.709 -1.128 1.00 94.94 99 ALA A N 1
ATOM 743 C CA . ALA A 1 99 ? -4.094 -5.716 -2.487 1.00 94.94 99 ALA A CA 1
ATOM 744 C C . ALA A 1 99 ? -3.701 -4.450 -3.262 1.00 94.94 99 ALA A C 1
ATOM 746 O O . ALA A 1 99 ? -3.224 -4.548 -4.391 1.00 94.94 99 ALA A O 1
ATOM 747 N N . THR A 1 100 ? -3.843 -3.264 -2.663 1.00 93.44 100 THR A N 1
ATOM 748 C CA . THR A 1 100 ? -3.446 -2.011 -3.322 1.00 93.44 100 THR A CA 1
ATOM 749 C C . THR A 1 100 ? -1.938 -1.924 -3.530 1.00 93.44 100 THR A C 1
ATOM 751 O O . THR A 1 100 ? -1.509 -1.465 -4.586 1.00 93.44 100 THR A O 1
ATOM 754 N N . ALA A 1 101 ? -1.131 -2.419 -2.588 1.00 94.06 101 ALA A N 1
ATOM 755 C CA . ALA A 1 101 ? 0.316 -2.512 -2.752 1.00 94.06 101 ALA A CA 1
ATOM 756 C C . ALA A 1 101 ? 0.699 -3.433 -3.921 1.00 94.06 101 ALA A C 1
ATOM 758 O O . ALA A 1 101 ? 1.532 -3.058 -4.740 1.00 94.06 101 ALA A O 1
ATOM 759 N N . LEU A 1 102 ? 0.061 -4.601 -4.053 1.00 92.75 102 LEU A N 1
ATOM 760 C CA . LEU A 1 102 ? 0.299 -5.519 -5.172 1.00 92.75 102 LEU A CA 1
ATOM 761 C C . LEU A 1 102 ? -0.072 -4.893 -6.519 1.00 92.75 102 LEU A C 1
ATOM 763 O O . LEU A 1 102 ? 0.699 -4.994 -7.472 1.00 92.75 102 LEU A O 1
ATOM 767 N N . LEU A 1 103 ? -1.214 -4.202 -6.589 1.00 90.88 103 LEU A N 1
ATOM 768 C CA . LEU A 1 103 ? -1.617 -3.475 -7.793 1.00 90.88 103 LEU A CA 1
ATOM 769 C C . LEU A 1 103 ? -0.601 -2.386 -8.143 1.00 90.88 103 LEU A C 1
ATOM 771 O O . LEU A 1 103 ? -0.173 -2.285 -9.289 1.00 90.88 103 LEU A O 1
ATOM 775 N N . TYR A 1 104 ? -0.154 -1.618 -7.153 1.00 88.88 104 TYR A N 1
ATOM 776 C CA . TYR A 1 104 ? 0.852 -0.583 -7.359 1.00 88.88 104 TYR A CA 1
ATOM 777 C C . TYR A 1 104 ? 2.182 -1.155 -7.877 1.00 88.88 104 TYR A C 1
ATOM 779 O O . TYR A 1 104 ? 2.745 -0.631 -8.836 1.00 88.88 104 TYR A O 1
ATOM 787 N N . LEU A 1 105 ? 2.650 -2.271 -7.309 1.00 87.44 105 LEU A N 1
ATOM 788 C CA . LEU A 1 105 ? 3.852 -2.966 -7.779 1.00 87.44 105 LEU A CA 1
ATOM 789 C C . LEU A 1 105 ? 3.689 -3.493 -9.213 1.00 87.44 105 LEU A C 1
ATOM 791 O O . LEU A 1 105 ? 4.610 -3.370 -10.018 1.00 87.44 105 LEU A O 1
ATOM 795 N N . SER A 1 106 ? 2.514 -4.028 -9.558 1.00 84.8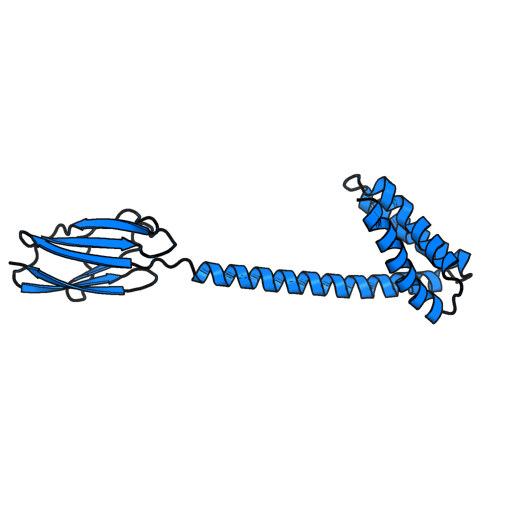1 106 SER A N 1
ATOM 796 C CA . SER A 1 106 ? 2.231 -4.488 -10.924 1.00 84.81 106 SER A CA 1
ATOM 797 C C . SER A 1 106 ? 2.249 -3.347 -11.948 1.00 84.81 106 SER A C 1
ATOM 799 O O . SER A 1 106 ? 2.780 -3.508 -13.050 1.00 84.81 106 SER A O 1
ATOM 801 N N . SER A 1 107 ? 1.759 -2.167 -11.559 1.00 80.75 107 SER A N 1
ATOM 802 C CA . SER A 1 107 ? 1.808 -0.971 -12.397 1.00 80.75 107 SER A CA 1
ATOM 803 C C . SER A 1 107 ? 3.243 -0.522 -12.659 1.00 80.75 107 SER A C 1
ATOM 805 O O . SER A 1 107 ? 3.554 -0.162 -13.785 1.00 80.75 107 SER A O 1
ATOM 807 N N . ILE A 1 108 ? 4.142 -0.591 -11.669 1.00 75.75 108 ILE A N 1
ATOM 808 C CA . ILE A 1 108 ? 5.558 -0.227 -11.860 1.00 75.75 108 ILE A CA 1
ATOM 809 C C . ILE A 1 108 ? 6.251 -1.179 -12.837 1.00 75.75 108 ILE A C 1
ATOM 811 O O . ILE A 1 108 ? 6.960 -0.725 -13.734 1.00 75.75 108 ILE A O 1
ATOM 815 N N . ASN A 1 109 ? 6.016 -2.486 -12.707 1.00 72.94 109 ASN A N 1
ATOM 816 C CA . ASN A 1 109 ? 6.617 -3.473 -13.606 1.00 72.94 109 ASN A CA 1
ATOM 817 C C . ASN A 1 109 ? 6.212 -3.238 -15.069 1.00 72.94 109 ASN A C 1
ATOM 819 O O . ASN A 1 109 ? 7.043 -3.376 -15.958 1.00 72.94 109 ASN A O 1
ATOM 823 N N . SER A 1 110 ? 4.975 -2.791 -15.301 1.00 67.50 110 SER A N 1
ATOM 824 C CA . SER A 1 110 ? 4.477 -2.462 -16.643 1.00 67.50 110 SER A CA 1
ATOM 825 C C . SER A 1 110 ? 5.147 -1.217 -17.249 1.00 67.50 110 SER A C 1
ATOM 827 O O . SER A 1 110 ? 5.201 -1.077 -18.465 1.00 67.50 110 SER A O 1
ATOM 829 N N . ILE A 1 111 ? 5.679 -0.302 -16.427 1.00 61.16 111 ILE A N 1
ATOM 830 C CA . ILE A 1 111 ? 6.373 0.911 -16.901 1.00 61.16 111 ILE A CA 1
ATOM 831 C C . ILE A 1 111 ? 7.828 0.611 -17.279 1.00 61.16 111 ILE A C 1
ATOM 833 O O . ILE A 1 111 ? 8.361 1.226 -18.196 1.00 61.16 111 ILE A O 1
ATOM 837 N N . ASN A 1 112 ? 8.461 -0.373 -16.639 1.00 59.53 112 ASN A N 1
ATOM 838 C CA . ASN A 1 112 ? 9.813 -0.804 -17.012 1.00 59.53 112 ASN A CA 1
ATOM 839 C C . ASN A 1 112 ? 9.848 -1.500 -18.386 1.00 59.53 112 ASN A C 1
ATOM 841 O O . ASN A 1 112 ? 10.889 -1.538 -19.029 1.00 59.53 112 ASN A O 1
ATOM 845 N N . GLU A 1 113 ? 8.715 -2.012 -18.869 1.00 57.22 113 GLU A N 1
ATOM 846 C CA . GLU A 1 113 ? 8.582 -2.488 -20.253 1.00 57.22 113 GLU A CA 1
ATOM 847 C C . GLU A 1 113 ? 8.367 -1.336 -21.257 1.00 57.22 113 GLU A C 1
ATOM 849 O O . GLU A 1 113 ? 8.561 -1.517 -22.457 1.00 57.22 113 GLU A O 1
ATOM 854 N N . LEU A 1 114 ? 8.007 -0.134 -20.783 1.00 54.62 114 LEU A N 1
ATOM 855 C CA . LEU A 1 114 ? 7.820 1.072 -21.602 1.00 54.62 114 LEU A CA 1
ATOM 856 C C . LEU A 1 114 ? 9.109 1.884 -21.797 1.00 54.62 114 LEU A C 1
ATOM 858 O O . LEU A 1 114 ? 9.106 2.830 -22.590 1.00 54.62 114 LEU A O 1
ATOM 862 N N . THR A 1 115 ? 10.206 1.544 -21.111 1.00 63.34 115 THR A N 1
ATOM 863 C CA . THR A 1 115 ? 11.543 2.069 -21.426 1.00 63.34 115 THR A CA 1
ATOM 864 C C . THR A 1 115 ? 12.097 1.312 -22.626 1.00 63.34 115 THR A C 1
ATOM 866 O O . THR A 1 115 ? 12.813 0.322 -22.481 1.00 63.34 115 THR A O 1
ATOM 869 N N . SER A 1 116 ? 11.678 1.728 -23.820 1.00 66.12 116 SER A N 1
ATOM 870 C CA . SER A 1 116 ? 12.165 1.144 -25.064 1.00 66.12 116 SER A CA 1
ATOM 871 C C . SER A 1 116 ? 13.421 1.874 -25.504 1.00 66.12 116 SER A C 1
ATOM 873 O O . SER A 1 116 ? 13.419 3.098 -25.592 1.00 66.12 116 SER A O 1
ATOM 875 N N . SER A 1 117 ? 14.457 1.125 -25.855 1.00 76.94 117 SER A N 1
ATOM 876 C CA . SER A 1 117 ? 15.670 1.609 -26.512 1.00 76.94 117 SER A CA 1
ATOM 877 C C . SER A 1 117 ? 15.511 1.491 -28.031 1.00 76.94 117 SER A C 1
ATOM 879 O O . SER A 1 117 ? 16.341 0.884 -28.711 1.00 76.94 117 SER A O 1
ATOM 881 N N . THR A 1 118 ? 14.384 1.973 -28.568 1.00 80.62 118 THR A N 1
ATOM 882 C CA . THR A 1 118 ? 14.069 1.846 -29.998 1.00 80.62 118 THR A CA 1
ATOM 883 C C . THR A 1 118 ? 15.024 2.695 -30.822 1.00 80.62 118 THR A C 1
ATOM 885 O O . THR A 1 118 ? 15.099 3.911 -30.651 1.00 80.62 118 THR A O 1
ATOM 888 N N . ILE A 1 119 ? 15.710 2.070 -31.766 1.00 85.88 119 ILE A N 1
ATOM 889 C CA . ILE A 1 119 ? 16.583 2.754 -32.716 1.00 85.88 119 ILE A CA 1
ATOM 890 C C . ILE A 1 119 ? 15.912 2.881 -34.077 1.00 85.88 119 ILE A C 1
ATOM 892 O O . ILE A 1 119 ? 15.090 2.039 -34.442 1.00 85.88 119 ILE A O 1
ATOM 896 N N . SER A 1 120 ? 16.284 3.918 -34.827 1.00 88.31 120 SER A N 1
ATOM 897 C CA . SER A 1 120 ? 15.990 3.988 -36.249 1.00 88.31 120 SER A CA 1
ATOM 898 C C . SER A 1 120 ? 17.134 4.552 -37.091 1.00 88.31 120 SER A C 1
ATOM 900 O O . SER A 1 120 ? 17.870 5.422 -36.625 1.00 88.31 120 SER A O 1
ATOM 902 N N . ILE A 1 121 ? 17.295 4.063 -38.322 1.00 87.81 121 ILE A N 1
ATOM 903 C CA . ILE A 1 121 ? 18.303 4.535 -39.279 1.00 87.81 121 ILE A CA 1
ATOM 904 C C . ILE A 1 121 ? 17.687 5.661 -40.116 1.00 87.81 121 ILE A C 1
ATOM 906 O O . ILE A 1 121 ? 16.929 5.426 -41.056 1.00 87.81 121 ILE A O 1
ATOM 910 N N . ILE A 1 122 ? 18.035 6.907 -39.789 1.00 88.12 122 ILE A N 1
ATOM 911 C CA . ILE A 1 122 ? 17.569 8.090 -40.529 1.00 88.12 122 ILE A CA 1
ATOM 912 C C . ILE A 1 122 ? 18.185 8.107 -41.925 1.00 88.12 122 ILE A C 1
ATOM 914 O O . ILE A 1 122 ? 17.499 8.368 -42.914 1.00 88.12 122 ILE A O 1
ATOM 918 N N . ASP A 1 123 ? 19.490 7.858 -41.993 1.00 88.12 123 ASP A N 1
ATOM 919 C CA . ASP A 1 123 ? 20.236 7.893 -43.239 1.00 88.12 123 ASP A CA 1
ATOM 920 C C . ASP A 1 123 ? 21.439 6.955 -43.186 1.00 88.12 123 ASP A C 1
ATOM 922 O O . ASP A 1 123 ? 21.993 6.681 -42.116 1.00 88.12 123 ASP A O 1
ATOM 926 N N . ALA A 1 124 ? 21.828 6.464 -44.356 1.00 88.50 124 ALA A N 1
ATOM 927 C CA . ALA A 1 124 ? 22.981 5.604 -44.526 1.00 88.50 124 ALA A CA 1
ATOM 928 C C . ALA A 1 124 ? 23.622 5.877 -45.888 1.00 88.50 124 ALA A C 1
ATOM 930 O O . ALA A 1 124 ? 22.966 5.797 -46.926 1.00 88.50 124 ALA A O 1
ATOM 931 N N . SER A 1 125 ? 24.911 6.196 -45.881 1.00 89.50 125 SER A N 1
ATOM 932 C CA . SER A 1 125 ? 25.673 6.538 -47.084 1.00 89.50 125 SER A CA 1
ATOM 933 C C . SER A 1 125 ? 27.045 5.877 -47.060 1.00 89.50 125 SER A C 1
ATOM 935 O O . SER A 1 125 ? 27.536 5.514 -45.995 1.00 89.50 125 SER A O 1
ATOM 937 N N . CYS A 1 126 ? 27.670 5.711 -48.224 1.00 89.25 126 CYS A N 1
ATOM 938 C CA . CYS A 1 126 ? 29.037 5.215 -48.337 1.00 89.25 126 CYS A CA 1
ATOM 939 C C . CYS A 1 126 ? 29.882 6.224 -49.108 1.00 89.25 126 CYS A C 1
ATOM 941 O O . CYS A 1 126 ? 29.530 6.610 -50.219 1.00 89.25 126 CYS A O 1
ATOM 943 N N . ILE A 1 127 ? 30.979 6.684 -48.507 1.00 86.38 127 ILE A N 1
ATOM 944 C CA . ILE A 1 127 ? 31.883 7.666 -49.112 1.00 86.38 127 ILE A CA 1
ATOM 945 C C . ILE A 1 127 ? 33.311 7.144 -48.958 1.00 86.38 127 ILE A C 1
ATOM 947 O O . ILE A 1 127 ? 33.766 6.905 -47.841 1.00 86.38 127 ILE A O 1
ATOM 951 N N . ASN A 1 128 ? 34.034 6.978 -50.070 1.00 85.25 128 ASN A N 1
ATOM 952 C CA . ASN A 1 128 ? 35.392 6.407 -50.094 1.00 85.25 128 ASN A CA 1
ATOM 953 C C . ASN A 1 128 ? 35.468 5.010 -49.436 1.00 85.25 128 ASN A C 1
ATOM 955 O O . ASN A 1 128 ? 36.366 4.734 -48.633 1.00 85.25 128 ASN A O 1
ATOM 959 N N . GLY A 1 129 ? 34.469 4.165 -49.704 1.00 81.81 129 GLY A N 1
ATOM 960 C CA . GLY A 1 129 ? 34.310 2.847 -49.084 1.00 81.81 129 GLY A CA 1
ATOM 961 C C . GLY A 1 129 ? 33.906 2.875 -47.605 1.00 81.81 129 GLY A C 1
ATOM 962 O O . GLY A 1 129 ? 33.715 1.819 -47.021 1.00 81.81 129 GLY A O 1
ATOM 963 N N . LYS A 1 130 ? 33.762 4.042 -46.961 1.00 86.81 130 LYS A N 1
ATOM 964 C CA . LYS A 1 130 ? 33.364 4.131 -45.547 1.00 86.81 130 LYS A CA 1
ATOM 965 C C . LYS A 1 130 ? 31.872 4.362 -45.418 1.00 86.81 130 LYS A C 1
ATOM 967 O O . LYS A 1 130 ? 31.354 5.371 -45.901 1.00 86.81 130 LYS A O 1
ATOM 972 N N . ILE A 1 131 ? 31.196 3.458 -44.721 1.00 87.88 131 ILE A N 1
ATOM 973 C CA . ILE A 1 131 ? 29.762 3.566 -44.467 1.00 87.88 131 ILE A CA 1
ATOM 974 C C . ILE A 1 131 ? 29.526 4.507 -43.274 1.00 87.88 131 ILE A C 1
ATOM 976 O O . ILE A 1 131 ? 30.097 4.344 -42.198 1.00 87.88 131 ILE A O 1
ATOM 980 N N . THR A 1 132 ? 28.688 5.520 -43.477 1.00 87.81 132 THR A N 1
ATOM 981 C CA . THR A 1 132 ? 28.235 6.475 -42.463 1.00 87.81 132 THR A CA 1
ATOM 982 C C . THR A 1 132 ? 26.756 6.254 -42.191 1.00 87.81 132 THR A C 1
ATOM 984 O O . THR A 1 132 ? 25.955 6.202 -43.123 1.00 87.81 132 THR A O 1
ATOM 987 N N . LEU A 1 133 ? 26.395 6.158 -40.914 1.00 88.56 133 LEU A N 1
ATOM 988 C CA . LEU A 1 133 ? 25.041 5.923 -40.430 1.00 88.56 133 LEU A CA 1
ATOM 989 C C . LEU A 1 133 ? 24.592 7.089 -39.554 1.00 88.56 133 LEU A C 1
ATOM 991 O O . LEU A 1 133 ? 25.329 7.548 -38.680 1.00 88.56 133 LEU A O 1
ATOM 995 N N . ILE A 1 134 ? 23.357 7.536 -39.748 1.00 88.25 134 ILE A N 1
ATOM 996 C CA . ILE A 1 134 ? 22.679 8.454 -38.835 1.00 88.25 134 ILE A CA 1
ATOM 997 C C . ILE A 1 134 ? 21.623 7.647 -38.088 1.00 88.25 134 ILE A C 1
ATOM 999 O O . ILE A 1 134 ? 20.607 7.259 -38.662 1.00 88.25 134 ILE A O 1
ATOM 1003 N N . ILE A 1 135 ? 21.877 7.387 -36.809 1.00 88.81 135 ILE A N 1
ATOM 1004 C CA . ILE A 1 135 ? 21.024 6.570 -35.946 1.00 88.81 135 ILE A CA 1
ATOM 1005 C C . ILE A 1 135 ? 20.267 7.496 -34.994 1.00 88.81 135 ILE A C 1
ATOM 1007 O O . ILE A 1 135 ? 20.853 8.363 -34.346 1.00 88.81 135 ILE A O 1
ATOM 1011 N N . SER A 1 136 ? 18.959 7.307 -34.895 1.00 87.31 136 SER A N 1
ATOM 1012 C CA . SER A 1 136 ? 18.083 7.990 -33.949 1.00 87.31 136 SER A CA 1
ATOM 1013 C C . SER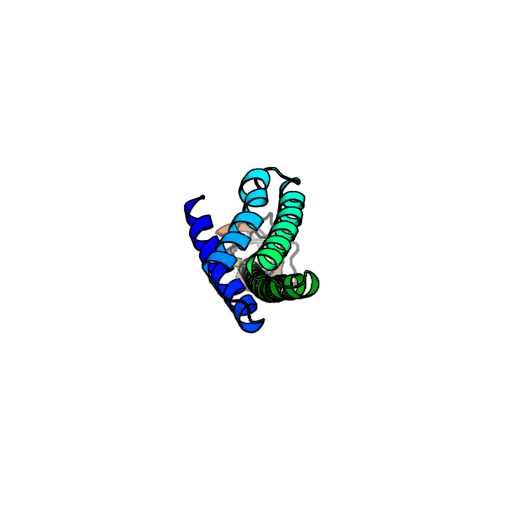 A 1 136 ? 17.661 7.039 -32.847 1.00 87.31 136 SER A C 1
ATOM 1015 O O . SER A 1 136 ? 17.191 5.940 -33.134 1.00 87.31 136 SER A O 1
ATOM 1017 N N . ASN A 1 137 ? 17.773 7.461 -31.593 1.00 88.12 137 ASN A N 1
ATOM 1018 C CA . ASN A 1 137 ? 17.076 6.807 -30.498 1.00 88.12 137 ASN A CA 1
ATOM 1019 C C . ASN A 1 137 ? 15.663 7.393 -30.409 1.00 88.12 137 ASN A C 1
ATOM 1021 O O . ASN A 1 137 ? 15.443 8.438 -29.800 1.00 88.12 137 ASN A O 1
ATOM 1025 N N . THR A 1 138 ? 14.704 6.708 -31.025 1.00 84.25 138 THR A N 1
ATOM 1026 C CA . THR A 1 138 ? 13.270 7.042 -30.942 1.00 84.25 138 THR A CA 1
ATOM 1027 C C . THR A 1 138 ? 12.617 6.485 -29.674 1.00 84.25 138 THR A C 1
ATOM 1029 O O . THR A 1 138 ? 11.431 6.704 -29.424 1.00 84.25 138 THR A O 1
ATOM 1032 N N . GLY A 1 139 ? 13.404 5.778 -28.865 1.00 80.06 139 GLY A N 1
ATOM 1033 C CA . GLY A 1 139 ? 13.057 5.236 -27.571 1.00 80.06 139 GLY A CA 1
ATOM 1034 C C . GLY A 1 139 ? 12.955 6.264 -26.444 1.00 80.06 139 GLY A C 1
ATOM 1035 O O . GLY A 1 139 ? 13.286 7.445 -26.575 1.00 80.06 139 GLY A O 1
ATOM 1036 N N . THR A 1 140 ? 12.461 5.792 -25.307 1.00 80.12 140 THR A N 1
ATOM 1037 C CA . THR A 1 140 ? 12.238 6.567 -24.077 1.00 80.12 140 THR A CA 1
ATOM 1038 C C . THR A 1 140 ? 13.370 6.402 -23.064 1.00 80.12 140 THR A C 1
ATOM 1040 O O . THR A 1 140 ? 13.422 7.158 -22.097 1.00 80.12 140 THR A O 1
ATOM 1043 N N . SER A 1 141 ? 14.284 5.450 -23.282 1.00 82.75 141 SER A N 1
ATOM 1044 C CA . SER A 1 141 ? 15.491 5.247 -22.476 1.00 82.75 141 SER A CA 1
ATOM 1045 C C . SER A 1 141 ? 16.760 5.570 -23.246 1.00 82.75 141 SER A C 1
ATOM 1047 O O . SER A 1 141 ? 16.841 5.370 -24.458 1.00 82.75 141 SER A O 1
ATOM 1049 N N . ASP A 1 142 ? 17.770 6.034 -22.519 1.00 84.38 142 ASP A N 1
ATOM 1050 C CA . ASP A 1 142 ? 19.116 6.205 -23.052 1.00 84.38 142 ASP A CA 1
ATOM 1051 C C . ASP A 1 142 ? 19.722 4.835 -23.385 1.00 84.38 142 ASP A C 1
ATOM 1053 O O . ASP A 1 142 ? 19.517 3.848 -22.671 1.00 84.38 142 ASP A O 1
ATOM 1057 N N . ILE A 1 143 ? 20.493 4.774 -24.467 1.00 82.75 143 ILE A N 1
ATOM 1058 C CA . ILE A 1 143 ? 21.207 3.566 -24.869 1.00 82.75 143 ILE A CA 1
ATOM 1059 C C . ILE A 1 143 ? 22.646 3.708 -24.401 1.00 82.75 143 ILE A C 1
ATOM 1061 O O . ILE A 1 143 ? 23.368 4.571 -24.892 1.00 82.75 143 ILE A O 1
ATOM 1065 N N . ALA A 1 144 ? 23.041 2.882 -23.433 1.00 81.44 144 ALA A N 1
ATOM 1066 C CA . ALA A 1 144 ? 24.39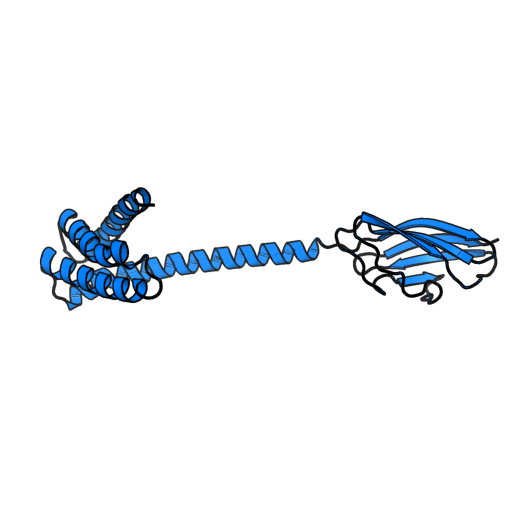5 2.865 -22.893 1.00 81.44 144 ALA A CA 1
ATOM 1067 C C . ALA A 1 144 ? 25.427 2.352 -23.914 1.00 81.44 144 ALA A C 1
ATOM 1069 O O . ALA A 1 144 ? 25.082 1.705 -24.907 1.00 81.44 144 ALA A O 1
ATOM 1070 N N . ASP A 1 145 ? 26.702 2.592 -23.613 1.00 75.31 145 ASP A N 1
ATOM 1071 C CA . ASP A 1 145 ? 27.847 2.104 -24.382 1.00 75.31 145 ASP A CA 1
ATOM 1072 C C . ASP A 1 145 ? 27.767 0.599 -24.655 1.00 75.31 145 ASP A C 1
ATOM 1074 O O . ASP A 1 145 ? 27.589 -0.216 -23.748 1.00 75.31 145 ASP A O 1
ATOM 1078 N N . GLY A 1 146 ? 27.889 0.226 -25.932 1.00 74.19 146 GLY A N 1
ATOM 1079 C CA . GLY A 1 146 ? 27.786 -1.165 -26.387 1.00 74.19 146 GLY A CA 1
ATOM 1080 C C . GLY A 1 146 ? 26.354 -1.716 -26.460 1.00 74.19 146 GLY A C 1
ATOM 1081 O O . GLY A 1 146 ? 26.165 -2.884 -26.803 1.00 74.19 146 GLY A O 1
ATOM 1082 N N . GLY A 1 147 ? 25.340 -0.891 -26.177 1.00 75.81 147 GLY A N 1
ATOM 1083 C CA . GLY A 1 147 ? 23.924 -1.240 -26.329 1.00 75.81 147 GLY A CA 1
ATOM 1084 C C . GLY A 1 147 ? 23.437 -1.281 -27.782 1.00 75.81 147 GLY A C 1
ATOM 1085 O O . GLY A 1 147 ? 22.350 -1.796 -28.041 1.00 75.81 147 GLY A O 1
ATOM 1086 N N . ILE A 1 148 ? 24.239 -0.772 -28.723 1.00 84.12 148 ILE A N 1
ATOM 1087 C CA . ILE A 1 148 ? 23.971 -0.798 -30.165 1.00 84.12 148 ILE A CA 1
ATOM 1088 C C . ILE A 1 148 ? 25.014 -1.672 -30.845 1.00 84.12 148 ILE A C 1
ATOM 1090 O O . ILE A 1 148 ? 26.213 -1.508 -30.624 1.00 84.12 148 ILE A O 1
ATOM 1094 N N . LYS A 1 149 ? 24.547 -2.582 -31.698 1.00 87.56 149 LYS A N 1
ATOM 1095 C CA . LYS A 1 1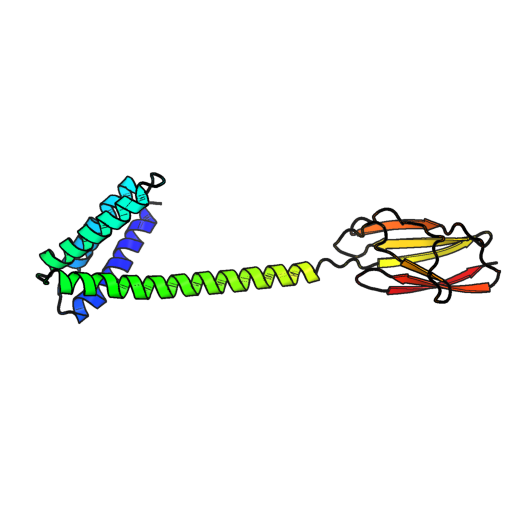49 ? 25.391 -3.440 -32.529 1.00 87.56 149 LYS A CA 1
ATOM 1096 C C . LYS A 1 149 ? 25.082 -3.193 -33.992 1.00 87.56 149 LYS A C 1
ATOM 1098 O O . LYS A 1 149 ? 23.913 -3.182 -34.375 1.00 87.56 149 LYS A O 1
ATOM 1103 N N . VAL A 1 150 ? 26.125 -3.020 -34.792 1.00 87.75 150 VAL A N 1
ATOM 1104 C CA . VAL A 1 150 ? 26.011 -2.846 -36.240 1.00 87.75 150 VAL A CA 1
ATOM 1105 C C . VAL A 1 150 ? 26.503 -4.117 -36.912 1.00 87.75 150 VAL A C 1
ATOM 1107 O O . VAL A 1 150 ? 27.594 -4.601 -36.621 1.00 87.75 150 VAL A O 1
ATOM 1110 N N . PHE A 1 151 ? 25.691 -4.663 -37.803 1.00 88.12 151 PHE A N 1
ATOM 1111 C CA . PHE A 1 151 ? 26.040 -5.789 -38.650 1.00 88.12 151 PHE A CA 1
ATOM 1112 C C . PHE A 1 151 ? 26.079 -5.319 -40.096 1.00 88.12 151 PHE A C 1
ATOM 1114 O O . PHE A 1 151 ? 25.225 -4.542 -40.519 1.00 88.12 151 PHE A O 1
ATOM 1121 N N . ILE A 1 152 ? 27.055 -5.804 -40.853 1.00 88.94 152 ILE A N 1
ATOM 1122 C CA . ILE A 1 152 ? 27.162 -5.563 -42.289 1.00 88.94 152 ILE A CA 1
ATOM 1123 C C . ILE A 1 152 ? 27.182 -6.917 -42.980 1.00 88.94 152 ILE A C 1
ATOM 1125 O O . ILE A 1 152 ? 27.963 -7.798 -42.621 1.00 88.94 152 ILE A O 1
ATOM 1129 N N . ASP A 1 153 ? 26.240 -7.107 -43.901 1.00 89.62 153 ASP A N 1
ATOM 1130 C CA . ASP A 1 153 ? 25.996 -8.366 -44.608 1.00 89.62 153 ASP A CA 1
ATOM 1131 C C . ASP A 1 153 ? 25.870 -9.571 -43.653 1.00 89.62 153 ASP A C 1
ATOM 1133 O O . ASP A 1 153 ? 26.312 -10.685 -43.931 1.00 89.62 153 ASP A O 1
ATOM 1137 N N . GLY A 1 154 ? 25.263 -9.330 -42.484 1.00 84.69 154 GLY A N 1
ATOM 1138 C CA . GLY A 1 154 ? 25.028 -10.330 -41.439 1.00 84.69 154 GLY A CA 1
ATOM 1139 C C . GLY A 1 154 ? 26.213 -10.605 -40.505 1.00 84.69 154 GLY A C 1
ATOM 1140 O O . GLY A 1 154 ? 26.055 -11.369 -39.553 1.00 84.69 154 GLY A O 1
ATOM 1141 N N . SER A 1 155 ? 27.374 -9.979 -40.719 1.00 87.06 155 SER A N 1
ATOM 1142 C CA . SER A 1 155 ? 28.539 -10.093 -39.830 1.00 87.06 155 SER A CA 1
ATOM 1143 C C . SER A 1 155 ? 28.615 -8.902 -38.881 1.00 87.06 155 SER A C 1
ATOM 1145 O O . SER A 1 155 ? 28.417 -7.766 -39.304 1.00 87.06 155 SER A O 1
ATOM 1147 N N . LEU A 1 156 ? 28.891 -9.145 -37.595 1.00 84.81 156 LEU A N 1
ATOM 1148 C CA . LEU A 1 156 ? 29.077 -8.065 -36.620 1.00 84.81 156 LEU A CA 1
ATOM 1149 C C . LEU A 1 156 ? 30.285 -7.218 -37.041 1.00 84.81 156 LEU A C 1
ATOM 1151 O O . LEU A 1 156 ? 31.367 -7.762 -37.251 1.00 84.81 156 LEU A O 1
ATOM 1155 N N . SER A 1 157 ? 30.085 -5.910 -37.173 1.00 81.56 157 SER A N 1
ATOM 1156 C CA . SER A 1 157 ? 31.138 -4.962 -37.518 1.00 81.56 157 SER A CA 1
ATOM 1157 C C . SER A 1 157 ? 31.626 -4.261 -36.254 1.00 81.56 157 SER A C 1
ATOM 1159 O O . SER A 1 157 ? 30.880 -3.514 -35.618 1.00 81.56 157 SER A O 1
ATOM 1161 N N . ASP A 1 158 ? 32.898 -4.469 -35.915 1.00 78.88 158 ASP A N 1
ATOM 1162 C CA . ASP A 1 158 ? 33.582 -3.735 -34.841 1.00 78.88 158 ASP A CA 1
ATOM 1163 C C . ASP A 1 158 ? 33.997 -2.314 -35.289 1.00 78.88 158 ASP A C 1
ATOM 1165 O O . ASP A 1 158 ? 34.493 -1.510 -34.497 1.00 78.88 158 ASP A O 1
ATOM 1169 N N . ASP A 1 159 ? 33.752 -1.971 -36.558 1.00 70.75 159 ASP A N 1
ATOM 1170 C CA . ASP A 1 159 ? 34.262 -0.763 -37.221 1.00 70.75 159 ASP A CA 1
ATOM 1171 C C . ASP A 1 159 ? 33.549 0.521 -36.802 1.00 70.75 159 ASP A C 1
ATOM 1173 O O . ASP A 1 159 ? 33.989 1.622 -37.139 1.00 70.75 159 ASP A O 1
ATOM 1177 N N . TYR A 1 160 ? 32.448 0.382 -36.071 1.00 71.88 160 TYR A N 1
ATOM 1178 C CA . TYR A 1 160 ? 31.687 1.488 -35.498 1.00 71.88 160 TYR A CA 1
ATOM 1179 C C . TYR A 1 160 ? 32.052 1.757 -34.033 1.00 71.88 160 TYR A C 1
ATOM 1181 O O . TYR A 1 160 ? 31.521 2.696 -33.441 1.00 71.88 160 TYR A O 1
ATOM 1189 N N . GLY A 1 161 ? 32.985 0.975 -33.470 1.00 62.00 161 GLY A N 1
ATOM 1190 C CA . GLY A 1 161 ? 33.445 1.092 -32.092 1.00 62.00 161 GLY A CA 1
ATOM 1191 C C . GLY A 1 161 ? 32.320 1.006 -31.059 1.00 62.00 161 GLY A C 1
ATOM 1192 O O . GLY A 1 161 ? 31.172 0.662 -31.349 1.00 62.00 161 GLY A O 1
ATOM 1193 N N . THR A 1 162 ? 32.650 1.349 -29.817 1.00 58.19 162 THR A N 1
ATOM 1194 C CA . THR A 1 162 ? 31.638 1.642 -28.804 1.00 58.19 162 THR A CA 1
ATOM 1195 C C . THR A 1 162 ? 31.017 2.986 -29.166 1.00 58.19 162 THR A C 1
ATOM 1197 O O . THR A 1 162 ? 31.617 4.031 -28.932 1.00 58.19 162 THR A O 1
ATOM 1200 N N . LEU A 1 163 ? 29.845 2.977 -29.800 1.00 65.50 163 LEU A N 1
ATOM 1201 C CA . LEU A 1 163 ? 29.081 4.207 -29.990 1.00 65.50 163 LEU A CA 1
ATOM 1202 C C . LEU A 1 163 ? 28.823 4.810 -28.603 1.00 65.50 163 LEU A C 1
ATOM 1204 O O . LEU A 1 163 ? 28.177 4.133 -27.804 1.00 65.50 163 LEU A O 1
ATOM 1208 N N . ASP A 1 164 ? 29.324 6.033 -28.318 1.00 67.00 164 ASP A N 1
ATOM 1209 C CA . ASP A 1 164 ? 29.045 6.656 -27.004 1.00 67.00 164 ASP A CA 1
ATOM 1210 C C . ASP A 1 164 ? 27.522 6.712 -26.774 1.00 67.00 164 ASP A C 1
ATOM 1212 O O . ASP A 1 164 ? 26.771 6.703 -27.767 1.00 67.00 164 ASP A O 1
ATOM 1216 N N . PRO A 1 165 ? 27.045 6.882 -25.533 1.00 74.75 165 PRO A N 1
ATOM 1217 C CA . PRO A 1 165 ? 25.644 6.692 -25.215 1.00 74.75 165 PRO A CA 1
ATOM 1218 C C . PRO A 1 165 ? 24.750 7.595 -26.070 1.00 74.75 165 PRO A C 1
ATOM 1220 O O . PRO A 1 165 ? 25.047 8.781 -26.260 1.00 74.75 165 PRO A O 1
ATOM 1223 N N . ILE A 1 166 ? 23.661 7.037 -26.604 1.00 80.81 166 ILE A N 1
ATOM 1224 C CA . ILE A 1 166 ? 22.648 7.818 -27.322 1.00 80.81 166 ILE A CA 1
ATOM 1225 C C . ILE A 1 166 ? 21.517 8.106 -26.347 1.00 80.81 166 ILE A C 1
ATOM 1227 O O . ILE A 1 166 ? 20.744 7.211 -25.995 1.00 80.81 166 ILE A O 1
ATOM 1231 N N . ASN A 1 167 ? 21.403 9.365 -25.934 1.00 81.50 167 ASN A N 1
ATOM 1232 C CA . ASN A 1 167 ? 20.305 9.807 -25.081 1.00 81.50 167 ASN A CA 1
ATOM 1233 C C . ASN A 1 167 ? 18.952 9.550 -25.764 1.00 81.50 167 ASN A C 1
ATOM 1235 O O . ASN A 1 167 ? 18.849 9.524 -26.995 1.00 81.50 167 ASN A O 1
ATOM 1239 N N . SER A 1 168 ? 17.905 9.380 -24.972 1.00 79.19 168 SER A N 1
ATOM 1240 C CA . SER A 1 168 ? 16.525 9.277 -25.449 1.00 79.19 168 SER A CA 1
ATOM 1241 C C . SER A 1 168 ? 16.153 10.456 -26.355 1.00 79.19 168 SER A C 1
ATOM 1243 O O . SER A 1 168 ? 16.560 11.597 -26.123 1.00 79.19 168 SER A O 1
ATOM 1245 N N . GLN A 1 169 ? 15.389 10.173 -27.415 1.00 79.62 169 GLN A N 1
ATOM 1246 C CA . GLN A 1 169 ? 14.935 11.170 -28.397 1.00 79.62 169 GLN A CA 1
ATOM 1247 C C . GLN A 1 169 ? 16.076 11.975 -29.047 1.00 79.62 169 GLN A C 1
ATOM 1249 O O . GLN A 1 169 ? 15.891 13.132 -29.432 1.00 79.62 169 GLN A O 1
ATOM 1254 N N . SER A 1 170 ? 17.272 11.390 -29.156 1.00 82.19 170 SER A N 1
ATOM 1255 C CA . SER A 1 170 ? 18.440 12.048 -29.742 1.00 82.19 170 SER A CA 1
ATOM 1256 C C . SER A 1 170 ? 18.985 11.293 -30.948 1.00 82.19 170 SER A C 1
ATOM 1258 O O . SER A 1 170 ? 18.740 10.101 -31.136 1.00 82.19 170 SER A O 1
ATOM 1260 N N . ASN A 1 171 ? 19.727 12.018 -31.780 1.00 84.12 171 ASN A N 1
ATOM 1261 C CA . ASN A 1 171 ? 20.344 11.485 -32.985 1.00 84.12 171 ASN A CA 1
ATOM 1262 C C . ASN A 1 171 ? 21.853 11.446 -32.807 1.00 84.12 171 ASN A C 1
ATOM 1264 O O . ASN A 1 171 ? 22.445 12.369 -32.242 1.00 84.12 171 ASN A O 1
ATOM 1268 N N . LYS A 1 172 ? 22.478 10.415 -33.363 1.00 84.50 172 LYS A N 1
ATOM 1269 C CA . LYS A 1 172 ? 23.923 10.277 -33.402 1.00 84.50 172 LYS A CA 1
ATOM 1270 C C . LYS A 1 172 ? 24.390 9.845 -34.780 1.00 84.50 172 LYS A C 1
ATOM 1272 O O . LYS A 1 172 ? 23.753 9.036 -35.448 1.00 84.50 172 LYS A O 1
ATOM 1277 N N . VAL A 1 173 ? 25.524 10.398 -35.187 1.00 83.19 173 VAL A N 1
ATOM 1278 C CA . VAL A 1 173 ? 26.209 10.011 -36.417 1.00 83.19 173 VAL A CA 1
ATOM 1279 C C . VAL A 1 173 ? 27.322 9.039 -36.054 1.00 83.19 173 VAL A C 1
ATOM 1281 O O . VAL A 1 173 ? 28.142 9.328 -35.185 1.00 83.19 173 VAL A O 1
ATOM 1284 N N . ALA A 1 174 ? 27.332 7.895 -36.723 1.00 80.75 174 ALA A N 1
ATOM 1285 C CA . ALA A 1 174 ? 28.324 6.846 -36.591 1.00 80.75 174 ALA A CA 1
ATOM 1286 C C . ALA A 1 174 ? 29.026 6.663 -37.939 1.00 80.75 174 ALA A C 1
ATOM 1288 O O . ALA A 1 174 ? 28.368 6.500 -38.963 1.00 80.75 174 ALA A O 1
ATOM 1289 N N . VAL A 1 175 ? 30.356 6.702 -37.957 1.00 77.94 175 VAL A N 1
ATOM 1290 C CA . VAL A 1 175 ? 31.149 6.554 -39.185 1.00 77.94 175 VAL A CA 1
ATOM 1291 C C . VAL A 1 175 ? 32.010 5.309 -39.047 1.00 77.94 175 VAL A C 1
ATOM 1293 O O . VAL A 1 175 ? 32.835 5.242 -38.138 1.00 77.94 175 VAL A O 1
ATOM 1296 N N . GLY A 1 176 ? 31.823 4.343 -39.945 1.00 76.50 176 GLY A N 1
ATOM 1297 C CA . GLY A 1 176 ? 32.655 3.151 -40.020 1.00 76.50 176 GLY A CA 1
ATOM 1298 C C . GLY A 1 176 ? 34.095 3.518 -40.373 1.00 76.50 176 GLY A C 1
ATOM 1299 O O . GLY A 1 176 ? 34.351 4.374 -41.227 1.00 76.50 176 GLY A O 1
ATOM 1300 N N . ILE A 1 177 ? 35.057 2.896 -39.696 1.00 73.12 177 ILE A N 1
ATOM 1301 C CA . ILE A 1 177 ? 36.481 3.203 -39.896 1.00 73.12 177 ILE A CA 1
ATOM 1302 C C . ILE A 1 177 ? 37.145 2.359 -40.991 1.00 73.12 177 ILE A C 1
ATOM 1304 O O . ILE A 1 177 ? 38.188 2.771 -41.509 1.00 73.12 177 ILE A O 1
ATOM 1308 N N . THR A 1 178 ? 36.544 1.232 -41.373 1.00 76.25 178 THR A N 1
ATOM 1309 C CA . THR A 1 178 ? 37.006 0.347 -42.452 1.00 76.25 178 THR A CA 1
ATOM 1310 C C . THR A 1 178 ? 36.409 0.727 -43.801 1.00 76.25 178 THR A C 1
ATOM 1312 O O . THR A 1 178 ? 35.337 1.328 -43.894 1.00 76.25 178 THR A O 1
ATOM 1315 N N . SER A 1 179 ? 37.149 0.395 -44.857 1.00 79.69 179 SER A N 1
ATOM 1316 C CA . SER A 1 179 ? 36.701 0.549 -46.236 1.00 79.69 179 SER A CA 1
ATOM 1317 C C . SER A 1 179 ? 36.101 -0.767 -46.722 1.00 79.69 179 SER A C 1
ATOM 1319 O O . SER A 1 179 ? 36.746 -1.809 -46.631 1.00 79.69 179 SER A O 1
ATOM 1321 N N . TYR A 1 180 ? 34.879 -0.688 -47.227 1.00 84.19 180 TYR A N 1
ATOM 1322 C CA . TYR A 1 180 ? 34.118 -1.764 -47.843 1.00 84.19 180 TYR A CA 1
ATOM 1323 C C . TYR A 1 180 ? 34.307 -1.734 -49.362 1.00 84.19 180 TYR A C 1
ATOM 1325 O O . TYR A 1 180 ? 34.554 -0.670 -49.939 1.00 84.19 180 TYR A O 1
ATOM 1333 N N . ASP A 1 181 ? 34.219 -2.907 -49.991 1.00 86.12 181 ASP A N 1
ATOM 1334 C CA . ASP A 1 181 ? 34.325 -3.049 -51.443 1.00 86.12 181 ASP A CA 1
ATOM 1335 C C . ASP A 1 181 ? 33.169 -2.332 -52.161 1.00 86.12 181 ASP A C 1
ATOM 1337 O O . ASP A 1 181 ? 32.089 -2.132 -51.606 1.00 86.12 181 ASP A O 1
ATOM 1341 N N . SER A 1 182 ? 33.374 -1.953 -53.424 1.00 85.50 182 SER A N 1
ATOM 1342 C CA . SER A 1 182 ? 32.304 -1.382 -54.244 1.00 85.50 182 SER A CA 1
ATOM 1343 C C . SER A 1 182 ? 31.174 -2.402 -54.413 1.00 85.50 182 SER A C 1
ATOM 1345 O O . SER A 1 182 ? 31.403 -3.549 -54.811 1.00 85.50 182 SER A O 1
ATOM 1347 N N . GLY A 1 183 ? 29.935 -1.995 -54.150 1.00 88.12 183 GLY A N 1
ATOM 1348 C CA . GLY A 1 183 ? 28.800 -2.906 -54.207 1.00 88.12 183 GLY A CA 1
ATOM 1349 C C . GLY A 1 183 ? 27.647 -2.552 -53.279 1.00 88.12 183 GLY A C 1
ATOM 1350 O O . GLY A 1 183 ? 27.561 -1.471 -52.700 1.00 88.12 183 GLY A O 1
ATOM 1351 N N . LYS A 1 184 ? 26.703 -3.491 -53.193 1.00 91.44 184 LYS A N 1
ATOM 1352 C CA . LYS A 1 184 ? 25.524 -3.400 -52.333 1.00 91.44 184 LYS A CA 1
ATOM 1353 C C . LYS A 1 184 ? 25.829 -4.072 -50.996 1.00 91.44 184 LYS A C 1
ATOM 1355 O O . LYS A 1 184 ? 26.095 -5.270 -50.991 1.00 91.44 184 LYS A O 1
ATOM 1360 N N . HIS A 1 185 ? 25.642 -3.338 -49.906 1.00 89.62 185 HIS A N 1
ATOM 1361 C CA . HIS A 1 185 ? 25.771 -3.835 -48.538 1.00 89.62 185 HIS A CA 1
ATOM 1362 C C . HIS A 1 185 ? 24.458 -3.674 -47.771 1.00 89.62 185 HIS A C 1
ATOM 1364 O O . HIS A 1 185 ? 23.739 -2.683 -47.940 1.00 89.62 185 HIS A O 1
ATOM 1370 N N . ILE A 1 186 ? 24.125 -4.650 -46.930 1.00 90.56 186 ILE A N 1
ATOM 1371 C CA . ILE A 1 186 ? 22.995 -4.574 -45.998 1.00 90.56 186 ILE A CA 1
ATOM 1372 C C . ILE A 1 186 ? 23.548 -4.247 -44.620 1.00 90.56 186 ILE A C 1
ATOM 1374 O O . ILE A 1 186 ? 24.299 -5.029 -44.045 1.00 90.56 186 ILE A O 1
ATOM 1378 N N . VAL A 1 187 ? 23.160 -3.092 -44.095 1.00 90.00 187 VAL A N 1
ATOM 1379 C CA . VAL A 1 187 ? 23.521 -2.648 -42.756 1.00 90.00 187 VAL A CA 1
ATOM 1380 C C . VAL A 1 187 ? 22.343 -2.892 -41.829 1.00 90.00 187 VAL A C 1
ATOM 1382 O O . VAL A 1 187 ? 21.278 -2.312 -42.022 1.00 90.00 187 VAL A O 1
ATOM 1385 N N . THR A 1 188 ? 22.546 -3.710 -40.808 1.00 90.00 188 THR A N 1
ATOM 1386 C CA . THR A 1 188 ? 21.556 -3.993 -39.769 1.00 90.00 188 THR A CA 1
ATOM 1387 C C . THR A 1 188 ? 22.028 -3.385 -38.460 1.00 90.00 188 THR A C 1
ATOM 1389 O O . THR A 1 188 ? 23.070 -3.767 -37.929 1.00 90.00 188 THR A O 1
ATOM 1392 N N . VAL A 1 189 ? 21.265 -2.452 -37.903 1.00 88.69 189 VAL A N 1
ATOM 1393 C CA . VAL A 1 189 ? 21.546 -1.871 -36.587 1.00 88.69 189 VAL A CA 1
ATOM 1394 C C . VAL A 1 189 ? 20.571 -2.481 -35.589 1.00 88.69 189 VAL A C 1
ATOM 1396 O O . VAL A 1 189 ? 19.367 -2.491 -35.818 1.00 88.69 189 VAL A O 1
ATOM 1399 N N . THR A 1 190 ? 21.084 -3.016 -34.481 1.00 87.50 190 THR A N 1
ATOM 1400 C CA . THR A 1 190 ? 20.284 -3.693 -33.449 1.00 87.50 190 THR A CA 1
ATOM 1401 C C . THR A 1 190 ? 20.491 -3.052 -32.084 1.00 87.50 190 THR A C 1
ATOM 1403 O O . THR A 1 190 ? 21.625 -2.769 -31.694 1.00 87.50 190 THR A O 1
ATOM 1406 N N . SER A 1 191 ? 19.396 -2.870 -31.348 1.00 85.81 191 SER A N 1
ATOM 1407 C CA . SER A 1 191 ? 19.364 -2.478 -29.939 1.00 85.81 191 SER A CA 1
ATOM 1408 C C . SER A 1 191 ? 18.742 -3.582 -29.076 1.00 85.81 191 SER A C 1
ATOM 1410 O O . SER A 1 191 ? 18.350 -4.641 -29.566 1.00 85.81 191 SER A O 1
ATOM 1412 N N . SER A 1 192 ? 18.608 -3.338 -27.769 1.00 82.69 192 SER A N 1
ATOM 1413 C CA . SER A 1 192 ? 17.885 -4.235 -26.857 1.00 82.69 192 SER A CA 1
ATOM 1414 C C . SER A 1 192 ? 16.386 -4.360 -27.155 1.00 82.69 192 SER A C 1
ATOM 1416 O O . SER A 1 192 ? 15.745 -5.259 -26.616 1.00 82.69 192 SER A O 1
ATOM 1418 N N . SER A 1 193 ? 15.820 -3.458 -27.962 1.00 81.88 193 SER A N 1
ATOM 1419 C CA . SER A 1 193 ? 14.372 -3.350 -28.173 1.00 81.88 193 SER A CA 1
ATOM 1420 C C . SER A 1 193 ? 13.941 -3.613 -29.616 1.00 81.88 193 SER A C 1
ATOM 1422 O O . SER A 1 193 ? 12.816 -4.060 -29.829 1.00 81.88 193 SER A O 1
ATOM 1424 N N . ASN A 1 194 ? 14.796 -3.365 -30.613 1.00 86.25 194 ASN A N 1
ATOM 1425 C CA . ASN A 1 194 ? 14.483 -3.627 -32.019 1.00 86.25 194 ASN A CA 1
ATOM 1426 C C . ASN A 1 194 ? 15.741 -3.777 -32.894 1.00 86.25 194 ASN A C 1
ATOM 1428 O O . ASN A 1 194 ? 16.870 -3.598 -32.443 1.00 86.25 194 ASN A O 1
ATOM 1432 N N . SER A 1 195 ? 15.523 -4.109 -34.166 1.00 88.19 195 SER A N 1
ATOM 1433 C CA . SER A 1 195 ? 16.544 -4.177 -35.211 1.00 88.19 195 SER A CA 1
ATOM 1434 C C . SER A 1 195 ? 16.003 -3.504 -36.475 1.00 88.19 195 SER A C 1
ATOM 1436 O O . SER A 1 195 ? 14.819 -3.670 -36.783 1.00 88.19 195 SER A O 1
ATOM 1438 N N . GLU A 1 196 ? 16.827 -2.718 -37.165 1.00 91.38 196 GLU A N 1
ATOM 1439 C CA . GLU A 1 196 ? 16.481 -2.067 -38.433 1.00 91.38 196 GLU A CA 1
ATOM 1440 C C . GLU A 1 196 ? 17.552 -2.330 -39.495 1.00 91.38 196 GLU A C 1
ATOM 1442 O O . GLU A 1 196 ? 18.748 -2.221 -39.222 1.00 91.38 196 GLU A O 1
ATOM 1447 N N . ASP A 1 197 ? 17.096 -2.615 -40.716 1.00 90.88 197 ASP A N 1
ATOM 1448 C CA . ASP A 1 197 ? 17.940 -2.878 -41.877 1.00 90.88 197 ASP A CA 1
ATOM 1449 C C . ASP A 1 197 ? 17.906 -1.708 -42.863 1.00 90.88 197 ASP A C 1
ATOM 1451 O O . ASP A 1 197 ? 16.845 -1.173 -43.201 1.00 90.88 197 ASP A O 1
ATOM 1455 N N . ARG A 1 198 ? 19.066 -1.366 -43.420 1.00 91.94 198 ARG A N 1
ATOM 1456 C CA . ARG A 1 198 ? 19.202 -0.389 -44.497 1.00 91.94 198 ARG A CA 1
ATOM 1457 C C . ARG A 1 198 ? 20.174 -0.886 -45.554 1.00 91.94 198 ARG A C 1
ATOM 1459 O O . ARG A 1 198 ? 21.242 -1.403 -45.251 1.00 91.94 198 ARG A O 1
ATOM 1466 N N . ILE A 1 199 ? 19.808 -0.708 -46.817 1.00 90.25 199 ILE A N 1
ATOM 1467 C CA . ILE A 1 199 ? 20.695 -1.011 -47.941 1.00 90.25 199 ILE A CA 1
ATOM 1468 C C . ILE A 1 199 ? 21.552 0.222 -48.222 1.00 90.25 199 ILE A C 1
ATOM 1470 O O . ILE A 1 199 ? 21.014 1.319 -48.373 1.00 90.25 199 ILE A O 1
ATOM 1474 N N . VAL A 1 200 ? 22.861 0.020 -48.336 1.00 90.81 200 VAL A N 1
ATOM 1475 C CA . VAL A 1 200 ? 23.844 1.043 -48.701 1.00 90.81 200 VAL A CA 1
ATOM 1476 C C . VAL A 1 200 ? 24.582 0.594 -49.958 1.00 90.81 200 VAL A C 1
ATOM 1478 O O . VAL A 1 200 ? 24.859 -0.592 -50.138 1.00 90.81 200 VAL A O 1
ATOM 1481 N N . TYR A 1 201 ? 24.882 1.545 -50.837 1.00 88.94 201 TYR A N 1
ATOM 1482 C CA . TYR A 1 201 ? 25.671 1.317 -52.043 1.00 88.94 201 TYR A CA 1
ATOM 1483 C C . TYR A 1 201 ? 27.010 2.036 -51.899 1.00 88.94 201 TYR A C 1
ATOM 1485 O O . TYR A 1 201 ? 27.022 3.231 -51.604 1.00 88.94 201 TYR A O 1
ATOM 1493 N N . CYS A 1 202 ? 28.104 1.299 -52.066 1.00 88.38 202 CYS A N 1
ATOM 1494 C CA . CYS A 1 202 ? 29.463 1.828 -52.113 1.00 88.38 202 CYS A CA 1
ATOM 1495 C C . CYS A 1 202 ? 29.942 1.887 -53.566 1.00 88.38 202 CYS A C 1
ATOM 1497 O O . CYS A 1 202 ? 29.803 0.901 -54.295 1.00 88.38 202 CYS A O 1
ATOM 1499 N N . ASP A 1 203 ? 30.493 3.039 -53.953 1.00 82.50 203 ASP A N 1
ATOM 1500 C CA . ASP A 1 203 ? 31.139 3.278 -55.250 1.00 82.50 203 ASP A CA 1
ATOM 1501 C C . ASP A 1 203 ? 32.623 2.892 -55.215 1.00 82.50 203 ASP A C 1
ATOM 1503 O O . ASP A 1 203 ? 33.299 3.202 -54.205 1.00 82.50 203 ASP A O 1
#